Protein AF-A0A0W4ZFH7-F1 (afdb_monomer)

Sequence (238 aa):
MFESILVKLPGHLETIISWVNMERRLSSGIDNSIAILKRFIDSNTCDIYAKAALTTEWIRLIWKIKGSPEEARKMFQKNASIYLDSRYFWINYLMFEMEQPVSPDTAKNAHNRISEVITLIRKTARLPPLVIKDLTHVYMVYLLERAPIPGAILEYNRLDREVNGPFSVQIENKQKLSEDGDAKTYERKLRLTNGHPGVEINEADIRAGKSPYDKYYIEQGEIPPITVGHNVQQESYS

Nearest PDB structures (foldseek):
  4hoq-assembly1_A  TM=4.192E-01  e=3.185E-01  Homo sapiens
  4rea-assembly1_A  TM=4.995E-01  e=1.124E+00  Homo sapiens
  8k84-assembly1_A  TM=4.155E-01  e=5.983E-01  synthetic construct
  5n5y-assembly1_O  TM=2.727E-01  e=8.152E+00  Saccharomyces cerevisiae

Solvent-accessible surface area (backbone atoms only — not comparable to full-atom values): 13835 Å² total; per-residue (Å²): 111,66,64,66,51,38,72,76,41,60,54,48,56,69,57,53,53,51,47,34,57,47,41,44,72,75,38,101,51,59,64,67,26,48,53,53,46,49,56,48,54,75,36,88,60,35,56,72,60,48,32,34,48,46,51,45,52,50,35,47,44,36,29,76,70,70,63,35,56,71,61,26,49,52,52,49,62,68,43,50,82,75,44,31,63,33,62,66,38,55,54,51,53,52,51,52,54,72,68,51,90,73,49,87,91,43,30,66,60,52,50,50,52,44,52,50,50,53,52,43,48,75,70,65,40,63,55,58,69,70,59,53,44,54,56,48,48,57,49,45,51,42,39,75,78,66,52,82,50,95,59,31,64,61,55,40,53,52,49,43,34,59,68,74,40,59,76,89,66,21,56,69,67,35,20,73,72,18,95,83,54,43,39,66,62,38,50,53,52,18,61,76,39,83,65,37,95,78,58,81,84,54,70,68,47,55,76,69,73,50,63,85,57,48,64,56,23,55,76,71,74,41,81,58,78,84,78,86,69,87,76,78,71,79,78,80,88,129

Secondary structure (DSSP, 8-state):
-HHHHHHHSTT-HHHHHHHHHHHHHHSSSSHHHHHHHHHHHHSTTS-HHHHHHHHHHHHHIIIIIS--HHHHHHHHHHHTTT-TT-HHHHHHHHHHHHTS---TTTHHHHHHHHHHHHHHHHHH----HHHHHHHHHHHHHHHHHT--STTHHHHHHHHHHHHTS-GGG-HHHHHHHSTTS-HHHHHHHHHHTTT-SS----HHHHHTT--TTHHHHHHHTPPPP-------------

InterPro domains:
  IPR011990 Tetratricopeptide-like helical domain superfamily [G3DSA:1.25.40.10] (3-137)
  IPR011990 Tetratricopeptide-like helical domain superfamily [SSF48452] (9-145)

Mean predicted aligned error: 11.99 Å

Foldseek 3Di:
DLVVVCVVQPAPLVSLVVVLVVCVVVDPDNVVSLVSLVVNLPDPRHDLQSNLLSLLVSLVCCCVPVVHLVVSLVSLVVCCQVNLAHLNSLLSNLVSLLPDDDDLVCLVVSLVSNVVSLVSNVPRRPYQLVSNLVSLVVVLVCLVPPRPDPCSVVVSVLSCCQRVNDPLRNQQVCLVVDPVSHSVVQVVVCVVVVNDRDQPPPVVVVVVQDDSCCVVCVVSVHHDDPSPDDPPPPPDDD

Structure (mmCIF, N/CA/C/O backbone):
data_AF-A0A0W4ZFH7-F1
#
_entry.id   AF-A0A0W4ZFH7-F1
#
loop_
_atom_site.group_PDB
_atom_site.id
_atom_site.type_symbol
_atom_site.label_atom_id
_atom_site.label_alt_id
_atom_site.label_comp_id
_atom_site.label_asym_id
_atom_site.label_entity_id
_atom_site.label_seq_id
_atom_site.pdbx_PDB_ins_code
_atom_site.Cartn_x
_atom_site.Cartn_y
_atom_site.Cartn_z
_atom_site.occupancy
_atom_site.B_iso_or_equiv
_atom_site.auth_seq_id
_atom_site.auth_comp_id
_atom_site.auth_asym_id
_atom_site.auth_atom_id
_atom_site.pdbx_PDB_model_num
ATOM 1 N N . MET A 1 1 ? -30.730 13.416 1.361 1.00 78.44 1 MET A N 1
ATOM 2 C CA . MET A 1 1 ? -30.824 11.935 1.353 1.00 78.44 1 MET A CA 1
ATOM 3 C C . MET A 1 1 ? -29.649 11.292 2.086 1.00 78.44 1 MET A C 1
ATOM 5 O O . MET A 1 1 ? -29.891 10.646 3.095 1.00 78.44 1 MET A O 1
ATOM 9 N N . PHE A 1 2 ? -28.397 11.492 1.651 1.00 86.81 2 PHE A N 1
ATOM 10 C CA . PHE A 1 2 ? -27.221 10.923 2.337 1.00 86.81 2 PHE A CA 1
ATOM 11 C C . PHE A 1 2 ? -27.086 11.378 3.794 1.00 86.81 2 PHE A C 1
ATOM 13 O O . PHE A 1 2 ? -26.828 10.558 4.669 1.00 86.81 2 PHE A O 1
ATOM 20 N N . GLU A 1 3 ? -27.363 12.651 4.075 1.00 85.00 3 GLU A N 1
ATOM 21 C CA . GLU A 1 3 ? -27.364 13.181 5.444 1.00 85.00 3 GLU A CA 1
ATOM 22 C C . GLU A 1 3 ? -28.350 12.445 6.358 1.00 85.00 3 GLU A C 1
ATOM 24 O O . GLU A 1 3 ? -28.002 12.086 7.475 1.00 85.00 3 GLU A O 1
ATOM 29 N N . SER A 1 4 ? -29.554 12.133 5.869 1.00 86.44 4 SER A N 1
ATOM 30 C CA . SER A 1 4 ? -30.579 11.417 6.638 1.00 86.44 4 SER A CA 1
ATOM 31 C C . SER A 1 4 ? -30.135 10.003 7.029 1.00 86.44 4 SER A C 1
ATOM 33 O O . SER A 1 4 ? -30.462 9.534 8.117 1.00 86.44 4 SER A O 1
ATOM 35 N N . ILE A 1 5 ? -29.359 9.338 6.166 1.00 88.75 5 ILE A N 1
ATOM 36 C CA . ILE A 1 5 ? -28.771 8.020 6.445 1.00 88.75 5 ILE A CA 1
ATOM 37 C C . ILE A 1 5 ? -27.636 8.159 7.465 1.00 88.75 5 ILE A C 1
ATOM 39 O O . ILE A 1 5 ? -27.585 7.404 8.432 1.00 88.75 5 ILE A O 1
ATOM 43 N N . LEU A 1 6 ? -26.766 9.158 7.298 1.00 89.25 6 LEU A N 1
ATOM 44 C CA . LEU A 1 6 ? -25.629 9.400 8.193 1.00 89.25 6 LEU A CA 1
ATOM 45 C C . LEU A 1 6 ? -26.046 9.886 9.590 1.00 89.25 6 LEU A C 1
ATOM 47 O O . LEU A 1 6 ? -25.297 9.695 10.541 1.00 89.25 6 LEU A O 1
ATOM 51 N N . VAL A 1 7 ? -27.250 10.445 9.745 1.00 88.31 7 VAL A N 1
ATOM 52 C CA . VAL A 1 7 ? -27.856 10.711 11.062 1.00 88.31 7 VAL A CA 1
ATOM 53 C C . VAL A 1 7 ? -28.169 9.410 11.810 1.00 88.31 7 VAL A C 1
ATOM 55 O O . VAL A 1 7 ? -28.067 9.368 13.033 1.00 88.31 7 VAL A O 1
ATOM 58 N N . LYS A 1 8 ? -28.562 8.345 11.099 1.00 89.62 8 LYS A N 1
ATOM 59 C CA . LYS A 1 8 ? -28.876 7.038 11.702 1.00 89.62 8 LYS A CA 1
ATOM 60 C C . LYS A 1 8 ? -27.643 6.149 11.858 1.00 89.62 8 LYS A C 1
ATOM 62 O O . LYS A 1 8 ? -27.557 5.417 12.836 1.00 89.62 8 LYS A O 1
ATOM 67 N N . LEU A 1 9 ? -26.713 6.221 10.908 1.00 86.94 9 LEU A N 1
ATOM 68 C CA . LEU A 1 9 ? -25.472 5.448 10.872 1.00 86.94 9 LEU A CA 1
ATOM 69 C C . LEU A 1 9 ? -24.285 6.399 10.655 1.00 86.94 9 LEU A C 1
ATOM 71 O O . LEU A 1 9 ? -23.787 6.529 9.529 1.00 86.94 9 LEU A O 1
ATOM 75 N N . PRO A 1 10 ? -23.853 7.112 11.710 1.00 84.31 10 PRO A N 1
ATOM 76 C CA . PRO A 1 10 ? -22.730 8.029 11.607 1.00 84.31 10 PRO A CA 1
ATOM 77 C C . PRO A 1 10 ? -21.455 7.250 11.267 1.00 84.31 10 PRO A C 1
ATOM 79 O O . PRO A 1 10 ? -21.169 6.221 11.869 1.00 84.31 10 PRO A O 1
ATOM 82 N N . GLY A 1 11 ? -20.706 7.730 10.273 1.00 83.06 11 GLY A N 1
ATOM 83 C CA . GLY A 1 11 ? -19.453 7.099 9.843 1.00 83.06 11 GLY A CA 1
ATOM 84 C C . GLY A 1 11 ? -19.602 5.942 8.848 1.00 83.06 11 GLY A C 1
ATOM 85 O O . GLY A 1 11 ? -18.609 5.289 8.542 1.00 83.06 11 GLY A O 1
ATOM 86 N N . HIS A 1 12 ? -20.799 5.688 8.300 1.00 90.62 12 HIS A N 1
ATOM 87 C CA . HIS A 1 12 ? -20.977 4.652 7.277 1.00 90.62 12 HIS A CA 1
ATOM 88 C C . HIS A 1 12 ? -20.195 4.978 5.989 1.00 90.62 12 HIS A C 1
ATOM 90 O O . HIS A 1 12 ? -20.595 5.847 5.205 1.00 90.62 12 HIS A O 1
ATOM 96 N N . LEU A 1 13 ? -19.092 4.255 5.773 1.00 91.06 13 LEU A N 1
ATOM 97 C CA . LEU A 1 13 ? -18.089 4.524 4.738 1.00 91.06 13 LEU A CA 1
ATOM 98 C C . LEU A 1 13 ? -18.691 4.615 3.330 1.00 91.06 13 LEU A C 1
ATOM 100 O O . LEU A 1 13 ? -18.520 5.627 2.653 1.00 91.06 13 LEU A O 1
ATOM 104 N N . GLU A 1 14 ? -19.459 3.607 2.915 1.00 90.75 14 GLU A N 1
ATOM 105 C CA . GLU A 1 14 ? -20.030 3.544 1.562 1.00 90.75 14 GLU A CA 1
ATOM 106 C C . GLU A 1 14 ? -20.993 4.698 1.274 1.00 90.75 14 GLU A C 1
ATOM 108 O O . GLU A 1 14 ? -21.064 5.206 0.152 1.00 90.75 14 GLU A O 1
ATOM 113 N N . THR A 1 15 ? -21.711 5.168 2.299 1.00 93.00 15 THR A N 1
ATOM 114 C CA . THR A 1 15 ? -22.624 6.312 2.165 1.00 93.00 15 THR A CA 1
ATOM 115 C C . THR A 1 15 ? -21.835 7.598 1.953 1.00 93.00 15 THR A C 1
ATOM 117 O O . THR A 1 15 ? -22.206 8.408 1.104 1.00 93.00 15 THR A O 1
ATOM 120 N N . ILE A 1 16 ? -20.730 7.776 2.685 1.00 92.38 16 ILE A N 1
ATOM 121 C CA . ILE A 1 16 ? -19.846 8.938 2.535 1.00 92.38 16 ILE A CA 1
ATOM 122 C C . ILE A 1 16 ? -19.205 8.927 1.144 1.00 92.38 16 ILE A C 1
ATOM 124 O O . ILE A 1 16 ? -19.274 9.930 0.436 1.00 92.38 16 ILE A O 1
ATOM 128 N N . ILE A 1 17 ? -18.653 7.791 0.708 1.00 91.75 17 ILE A N 1
ATOM 129 C CA . ILE A 1 17 ? -18.040 7.644 -0.621 1.00 91.75 17 ILE A CA 1
ATOM 130 C C . ILE A 1 17 ? -19.069 7.894 -1.732 1.00 91.75 17 ILE A C 1
ATOM 132 O O . ILE A 1 17 ? -18.788 8.605 -2.699 1.00 91.75 17 ILE A O 1
ATOM 136 N N . SER A 1 18 ? -20.285 7.362 -1.593 1.00 91.69 18 SER A N 1
ATOM 137 C CA . SER A 1 18 ? -21.370 7.584 -2.555 1.00 91.69 18 SER A CA 1
ATOM 138 C C . SER A 1 18 ? -21.765 9.057 -2.647 1.00 91.69 18 SER A C 1
ATOM 140 O O . SER A 1 18 ? -21.971 9.567 -3.752 1.00 91.69 18 SER A O 1
ATOM 142 N N . TRP A 1 19 ? -21.818 9.758 -1.511 1.00 92.44 19 TRP A N 1
ATOM 143 C CA . TRP A 1 19 ? -22.090 11.192 -1.477 1.00 92.44 19 TRP A CA 1
ATOM 144 C C . TRP A 1 19 ? -20.979 11.988 -2.169 1.00 92.44 19 TRP A C 1
ATOM 146 O O . TRP A 1 19 ? -21.262 12.771 -3.073 1.00 92.44 19 TRP A O 1
ATOM 156 N N . VAL A 1 20 ? -19.716 11.722 -1.836 1.00 91.56 20 VAL A N 1
ATOM 157 C CA . VAL A 1 20 ? -18.546 12.352 -2.469 1.00 91.56 20 VAL A CA 1
ATOM 158 C C . VAL A 1 20 ? -18.564 12.146 -3.986 1.00 91.56 20 VAL A C 1
ATOM 160 O O . VAL A 1 20 ? -18.389 13.090 -4.755 1.00 91.56 20 VAL A O 1
ATOM 163 N N . ASN A 1 21 ? -18.855 10.926 -4.441 1.00 90.25 21 ASN A N 1
ATOM 164 C CA . ASN A 1 21 ? -18.964 10.616 -5.864 1.00 90.25 21 ASN A CA 1
ATOM 165 C C . ASN A 1 21 ? -20.142 11.314 -6.553 1.00 90.25 21 ASN A C 1
ATOM 167 O O . ASN A 1 21 ? -20.043 11.625 -7.741 1.00 90.25 21 ASN A O 1
ATOM 171 N N . MET A 1 22 ? -21.251 11.548 -5.844 1.00 90.88 22 MET A N 1
ATOM 172 C CA . MET A 1 22 ? -22.360 12.348 -6.360 1.00 90.88 22 MET A CA 1
ATOM 173 C C . MET A 1 22 ? -21.941 13.811 -6.523 1.00 90.88 22 MET A C 1
ATOM 175 O O . MET A 1 22 ? -22.109 14.362 -7.609 1.00 90.88 22 MET A O 1
ATOM 179 N N . GLU A 1 23 ? -21.347 14.416 -5.493 1.00 90.00 23 GLU A N 1
ATOM 180 C CA . GLU A 1 23 ? -20.911 15.819 -5.530 1.00 90.00 23 GLU A CA 1
ATOM 181 C C . GLU A 1 23 ? -19.885 16.075 -6.624 1.00 90.00 23 GLU A C 1
ATOM 183 O O . GLU A 1 23 ? -19.960 17.091 -7.307 1.00 90.00 23 GLU A O 1
ATOM 188 N N . ARG A 1 24 ? -18.983 15.120 -6.867 1.00 86.19 24 ARG A N 1
ATOM 189 C CA . ARG A 1 24 ? -18.027 15.186 -7.976 1.00 86.19 24 ARG A CA 1
ATOM 190 C C . ARG A 1 24 ? -18.702 15.270 -9.349 1.00 86.19 24 ARG A C 1
ATOM 192 O O . ARG A 1 24 ? -18.124 15.829 -10.272 1.00 86.19 24 ARG A O 1
ATOM 199 N N . ARG A 1 25 ? -19.872 14.647 -9.525 1.00 87.19 25 ARG A N 1
ATOM 200 C CA . ARG A 1 25 ? -20.612 14.677 -10.801 1.00 87.19 25 ARG A CA 1
ATOM 201 C C . ARG A 1 25 ? -21.486 15.918 -10.940 1.00 87.19 25 ARG A C 1
ATOM 203 O O . ARG A 1 25 ? -21.728 16.348 -12.059 1.00 87.19 25 ARG A O 1
ATOM 210 N N . LEU A 1 26 ? -21.990 16.438 -9.823 1.00 87.50 26 LEU A N 1
ATOM 211 C CA . LEU A 1 26 ? -22.867 17.609 -9.803 1.00 87.50 26 LEU A CA 1
ATOM 212 C C . LEU A 1 26 ? -22.081 18.920 -9.852 1.00 87.50 26 LEU A C 1
ATOM 214 O O . LEU A 1 26 ? -22.497 19.867 -10.511 1.00 87.50 26 LEU A O 1
ATOM 218 N N . SER A 1 27 ? -20.947 18.973 -9.160 1.00 78.56 27 SER A N 1
ATOM 219 C CA . SER A 1 27 ? -20.065 20.133 -9.131 1.00 78.56 27 SER A CA 1
ATOM 220 C C . SER A 1 27 ? -19.058 20.054 -10.276 1.00 78.56 27 SER A C 1
ATOM 222 O O . SER A 1 27 ? -18.496 18.998 -10.550 1.00 78.56 27 SER A O 1
ATOM 224 N N . SER A 1 28 ? -18.748 21.188 -10.904 1.00 71.69 28 SER A N 1
ATOM 225 C CA . SER A 1 28 ? -17.683 21.282 -11.915 1.00 71.69 28 SER A CA 1
ATOM 226 C C . SER A 1 28 ? -16.265 21.179 -11.327 1.00 71.69 28 SER A C 1
ATOM 228 O O . SER A 1 28 ? -15.290 21.234 -12.072 1.00 71.69 28 SER A O 1
ATOM 230 N N . GLY A 1 29 ? -16.133 21.044 -10.001 1.00 78.25 29 GLY A N 1
ATOM 231 C CA . GLY A 1 29 ? -14.864 21.002 -9.276 1.00 78.25 29 GLY A CA 1
ATOM 232 C C . GLY A 1 29 ? -14.840 19.956 -8.159 1.00 78.25 29 GLY A C 1
ATOM 233 O O . GLY A 1 29 ? -15.867 19.410 -7.757 1.00 78.25 29 GLY A O 1
ATOM 234 N N . ILE A 1 30 ? -13.638 19.684 -7.646 1.00 89.00 30 ILE A N 1
ATOM 235 C CA . ILE A 1 30 ? -13.391 18.662 -6.614 1.00 89.00 30 ILE A CA 1
ATOM 236 C C . ILE A 1 30 ? -13.476 19.200 -5.181 1.00 89.00 30 ILE A C 1
ATOM 238 O O . ILE A 1 30 ? -13.466 18.414 -4.235 1.00 89.00 30 ILE A O 1
ATOM 242 N N . ASP A 1 31 ? -13.559 20.517 -4.998 1.00 88.44 31 ASP A N 1
ATOM 243 C CA . ASP A 1 31 ? -13.418 21.146 -3.681 1.00 88.44 31 ASP A CA 1
ATOM 244 C C . ASP A 1 31 ? -14.532 20.735 -2.713 1.00 88.44 31 ASP A C 1
ATOM 246 O O . ASP A 1 31 ? -14.251 20.398 -1.564 1.00 88.44 31 ASP A O 1
ATOM 250 N N . ASN A 1 32 ? -15.773 20.637 -3.200 1.00 89.25 32 ASN A N 1
ATOM 251 C CA . ASN A 1 32 ? -16.910 20.153 -2.409 1.00 89.25 32 ASN A CA 1
ATOM 252 C C . ASN A 1 32 ? -16.714 18.696 -1.969 1.00 89.25 32 ASN A C 1
ATOM 254 O O . ASN A 1 32 ? -16.936 18.347 -0.810 1.00 89.25 32 ASN A O 1
ATOM 258 N N . SER A 1 33 ? -16.225 17.851 -2.880 1.00 90.75 33 SER A N 1
ATOM 259 C CA . SER A 1 33 ? -15.913 16.445 -2.595 1.00 90.75 33 SER A CA 1
ATOM 260 C C . SER A 1 33 ? -14.826 16.321 -1.522 1.00 90.75 33 SER A C 1
ATOM 262 O O . SER A 1 33 ? -14.958 15.541 -0.579 1.00 90.75 33 SER A O 1
ATOM 264 N N . ILE A 1 34 ? -13.773 17.137 -1.622 1.00 91.94 34 ILE A N 1
ATOM 265 C CA . ILE A 1 34 ? -12.679 17.176 -0.646 1.00 91.94 34 ILE A CA 1
ATOM 266 C C . ILE A 1 34 ? -13.161 17.709 0.708 1.00 91.94 34 ILE A C 1
ATOM 268 O O . ILE A 1 34 ? -12.766 17.173 1.742 1.00 91.94 34 ILE A O 1
ATOM 272 N N . ALA A 1 35 ? -14.010 18.738 0.727 1.00 92.12 35 ALA A N 1
ATOM 273 C CA . ALA A 1 35 ? -14.554 19.305 1.959 1.00 92.12 35 ALA A CA 1
ATOM 274 C C . ALA A 1 35 ? -15.374 18.273 2.747 1.00 92.12 35 ALA A C 1
ATOM 276 O O . ALA A 1 35 ? -15.226 18.169 3.965 1.00 92.12 35 ALA A O 1
ATOM 277 N N . ILE A 1 36 ? -16.175 17.459 2.052 1.00 91.88 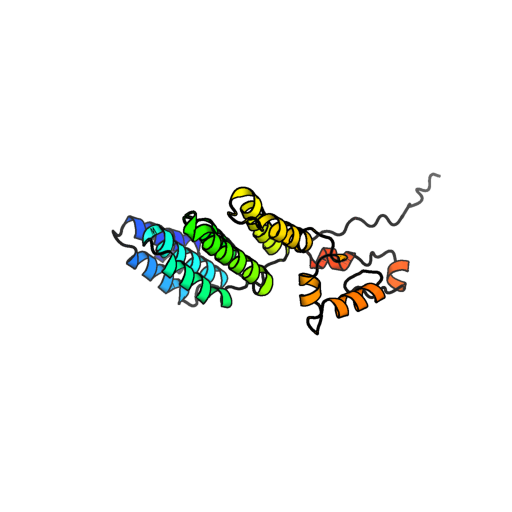36 ILE A N 1
ATOM 278 C CA . ILE A 1 36 ? -16.933 16.364 2.668 1.00 91.88 36 ILE A CA 1
ATOM 279 C C . ILE A 1 36 ? -15.988 15.312 3.252 1.00 91.88 36 ILE A C 1
ATOM 281 O O . ILE A 1 36 ? -16.142 14.948 4.417 1.00 91.88 36 ILE A O 1
ATOM 285 N N . LEU A 1 37 ? -14.985 14.859 2.490 1.00 92.94 37 LEU A N 1
ATOM 286 C CA . LEU A 1 37 ? -14.009 13.882 2.986 1.00 92.94 37 LEU A CA 1
ATOM 287 C C . LEU A 1 37 ? -13.284 14.396 4.233 1.00 92.94 37 LEU A C 1
ATOM 289 O O . LEU A 1 37 ? -13.248 13.698 5.243 1.00 92.94 37 LEU A O 1
ATOM 293 N N . LYS A 1 38 ? -12.780 15.635 4.201 1.00 93.19 38 LYS A N 1
ATOM 294 C CA . LYS A 1 38 ? -12.109 16.268 5.347 1.00 93.19 38 LYS A CA 1
ATOM 295 C C . LYS A 1 38 ? -13.013 16.337 6.572 1.00 93.19 38 LYS A C 1
ATOM 297 O O . LYS A 1 38 ? -12.600 15.921 7.646 1.00 93.19 38 LYS A O 1
ATOM 302 N N . ARG A 1 39 ? -14.272 16.760 6.400 1.00 92.88 39 ARG A N 1
ATOM 303 C CA . ARG A 1 39 ? -15.257 16.811 7.490 1.00 92.88 39 ARG A CA 1
ATOM 304 C C . ARG A 1 39 ? -15.383 15.464 8.204 1.00 92.88 39 ARG A C 1
ATOM 306 O O . ARG A 1 39 ? -15.456 15.444 9.428 1.00 92.88 39 ARG A O 1
ATOM 313 N N . PHE A 1 40 ? -15.418 14.354 7.466 1.00 91.44 40 PHE A N 1
ATOM 314 C CA . PHE A 1 40 ? -15.534 13.023 8.068 1.00 91.44 40 PHE A CA 1
ATOM 315 C C . PHE A 1 40 ? -14.207 12.490 8.618 1.00 91.44 40 PHE A C 1
ATOM 317 O O . PHE A 1 40 ? -14.209 11.852 9.670 1.00 91.44 40 PHE A O 1
ATOM 324 N N . ILE A 1 41 ? -13.075 12.804 7.988 1.00 92.12 41 ILE A N 1
ATOM 325 C CA . ILE A 1 41 ? -11.743 12.448 8.500 1.00 92.12 41 ILE A CA 1
ATOM 326 C C . ILE A 1 41 ? -11.475 13.128 9.853 1.00 92.12 41 ILE A C 1
ATOM 328 O O . ILE A 1 41 ? -11.019 12.473 10.794 1.00 92.12 41 ILE A O 1
ATOM 332 N N . ASP A 1 42 ? -11.818 14.412 9.966 1.00 91.12 42 ASP A N 1
ATOM 333 C CA . ASP A 1 42 ? -11.624 15.211 11.180 1.00 91.12 42 ASP A CA 1
ATOM 334 C C . ASP A 1 42 ? -12.689 14.913 12.250 1.00 91.12 42 ASP A C 1
ATOM 336 O O . ASP A 1 42 ? -12.494 15.187 13.435 1.00 91.12 42 ASP A O 1
ATOM 340 N N . SER A 1 43 ? -13.816 14.311 11.860 1.00 89.00 43 SER A N 1
ATOM 341 C CA . SER A 1 43 ? -14.868 13.922 12.798 1.00 89.00 43 SER A CA 1
ATOM 342 C C . SER A 1 43 ? -14.439 12.771 13.714 1.00 89.00 43 SER A C 1
ATOM 344 O O . SER A 1 43 ? -13.643 11.904 13.346 1.00 89.00 43 SER A O 1
ATOM 346 N N . ASN A 1 44 ? -15.024 12.711 14.911 1.00 85.38 44 ASN A N 1
ATOM 347 C CA . ASN A 1 44 ? -14.836 11.583 15.829 1.00 85.38 44 ASN A CA 1
ATOM 348 C C . ASN A 1 44 ? -15.858 10.449 15.616 1.00 85.38 44 ASN A C 1
ATOM 350 O O . ASN A 1 44 ? -15.957 9.547 16.439 1.00 85.38 44 ASN A O 1
ATOM 354 N N . THR A 1 45 ? -16.656 10.514 14.546 1.00 84.94 45 THR A N 1
ATOM 355 C CA . THR A 1 45 ? -17.678 9.499 14.241 1.00 84.94 45 THR A CA 1
ATOM 356 C C . THR A 1 45 ? -17.136 8.344 13.408 1.00 84.94 45 THR A C 1
ATOM 358 O O . THR A 1 45 ? -17.751 7.285 13.375 1.00 84.94 45 THR A O 1
ATOM 361 N N . CYS A 1 46 ? -16.002 8.545 12.734 1.00 87.50 46 CYS A N 1
ATOM 362 C CA . CYS A 1 46 ? -15.340 7.520 11.936 1.00 87.50 46 CYS A CA 1
ATOM 363 C C . CYS A 1 46 ? -14.235 6.849 12.756 1.00 87.50 46 CYS A C 1
ATOM 365 O O . CYS A 1 46 ? -13.454 7.526 13.430 1.00 87.50 46 CYS A O 1
ATOM 367 N N . ASP A 1 47 ? -14.140 5.528 12.660 1.00 89.69 47 ASP A N 1
ATOM 368 C CA . ASP A 1 47 ? -13.019 4.779 13.213 1.00 89.69 47 ASP A CA 1
ATOM 369 C C . ASP A 1 47 ? -11.742 4.996 12.378 1.00 89.69 47 ASP A C 1
ATOM 371 O O . ASP A 1 47 ? -11.744 5.629 11.316 1.00 89.69 47 ASP A O 1
ATOM 375 N N . ILE A 1 48 ? -10.609 4.491 12.870 1.00 89.31 48 ILE A N 1
ATOM 376 C CA . ILE A 1 48 ? -9.319 4.685 12.198 1.00 89.31 48 ILE A CA 1
ATOM 377 C C . ILE A 1 48 ? -9.284 4.037 10.804 1.00 89.31 48 ILE A C 1
ATOM 379 O O . ILE A 1 48 ? -8.654 4.578 9.895 1.00 89.31 48 ILE A O 1
ATOM 383 N N . TYR A 1 49 ? -9.996 2.922 10.610 1.00 89.94 49 TYR A N 1
ATOM 384 C CA . TYR A 1 49 ? -10.052 2.205 9.338 1.00 89.94 49 TYR A CA 1
ATOM 385 C C . TYR A 1 49 ? -10.878 2.963 8.297 1.00 89.94 49 TYR A C 1
ATOM 387 O O . TYR A 1 49 ? -10.413 3.138 7.168 1.00 89.94 49 TYR A O 1
ATOM 395 N N . ALA A 1 50 ? -12.043 3.495 8.676 1.00 91.06 50 ALA A N 1
ATOM 396 C CA . ALA A 1 50 ? -12.828 4.373 7.819 1.00 91.06 50 ALA A CA 1
ATOM 397 C C . ALA A 1 50 ? -12.053 5.653 7.500 1.00 91.06 50 ALA A C 1
ATOM 399 O O . ALA A 1 50 ? -12.002 6.055 6.341 1.00 91.06 50 ALA A O 1
ATOM 400 N N . LYS A 1 51 ? -11.367 6.260 8.478 1.00 93.69 51 LYS A N 1
ATOM 401 C CA . LYS A 1 51 ? -10.497 7.424 8.229 1.00 93.69 51 LYS A CA 1
ATOM 402 C C . LYS A 1 51 ? -9.380 7.109 7.239 1.00 93.69 51 LYS A C 1
ATOM 404 O O . LYS A 1 51 ? -9.115 7.921 6.357 1.00 93.69 51 LYS A O 1
ATOM 409 N N . ALA A 1 52 ? -8.753 5.939 7.345 1.00 93.94 52 ALA A N 1
ATOM 410 C CA . ALA A 1 52 ? -7.744 5.501 6.389 1.00 93.94 52 ALA A CA 1
ATOM 411 C C . ALA A 1 52 ? -8.333 5.377 4.976 1.00 93.94 52 ALA A C 1
ATOM 413 O O . ALA A 1 52 ? -7.760 5.915 4.031 1.00 93.94 52 ALA A O 1
ATOM 414 N N . ALA A 1 53 ? -9.498 4.736 4.838 1.00 94.06 53 ALA A N 1
ATOM 415 C CA . ALA A 1 53 ? -10.182 4.588 3.555 1.00 94.06 53 ALA A CA 1
ATOM 416 C C . ALA A 1 53 ? -10.586 5.940 2.946 1.00 94.06 53 ALA A C 1
ATOM 418 O O . ALA A 1 53 ? -10.287 6.204 1.784 1.00 94.06 53 ALA A O 1
ATOM 419 N N . LEU A 1 54 ? -11.177 6.837 3.740 1.00 94.88 54 LEU A N 1
ATOM 420 C CA . LEU A 1 54 ? -11.553 8.186 3.306 1.00 94.88 54 LEU A CA 1
ATOM 421 C C . LEU A 1 54 ? -10.332 9.019 2.891 1.00 94.88 54 LEU A C 1
ATOM 423 O O . LEU A 1 54 ? -10.377 9.711 1.874 1.00 94.88 54 LEU A O 1
ATOM 4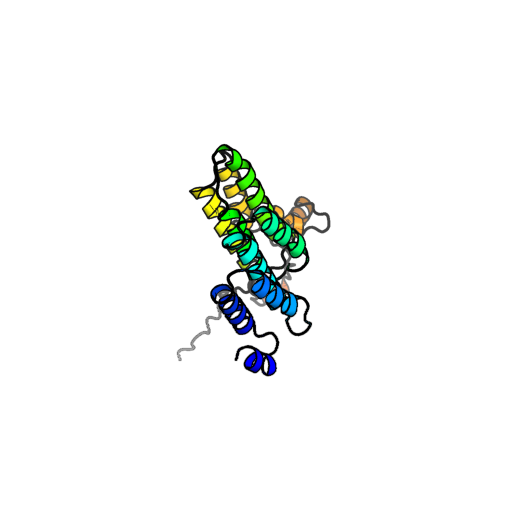27 N N . THR A 1 55 ? -9.226 8.930 3.634 1.00 95.81 55 THR A N 1
ATOM 428 C CA . THR A 1 55 ? -7.968 9.590 3.260 1.00 95.81 55 THR A CA 1
ATOM 429 C C . THR A 1 55 ? -7.412 9.018 1.960 1.00 95.81 55 THR A C 1
ATOM 431 O O . THR A 1 55 ? -6.980 9.777 1.096 1.00 95.81 55 THR A O 1
ATOM 434 N N . THR A 1 56 ? -7.459 7.700 1.764 1.00 96.12 56 THR A N 1
ATOM 435 C CA . THR A 1 56 ? -7.059 7.071 0.500 1.00 96.12 56 THR A CA 1
ATOM 436 C C . THR A 1 56 ? -7.914 7.548 -0.674 1.00 96.12 56 THR A C 1
ATOM 438 O O . THR A 1 56 ? -7.360 7.880 -1.723 1.00 96.12 56 THR A O 1
ATOM 441 N N . GLU A 1 57 ? -9.234 7.659 -0.507 1.00 94.50 57 GLU A N 1
ATOM 442 C CA . GLU A 1 57 ? -10.114 8.208 -1.545 1.00 94.50 57 GLU A CA 1
ATOM 443 C C . GLU A 1 57 ? -9.812 9.678 -1.839 1.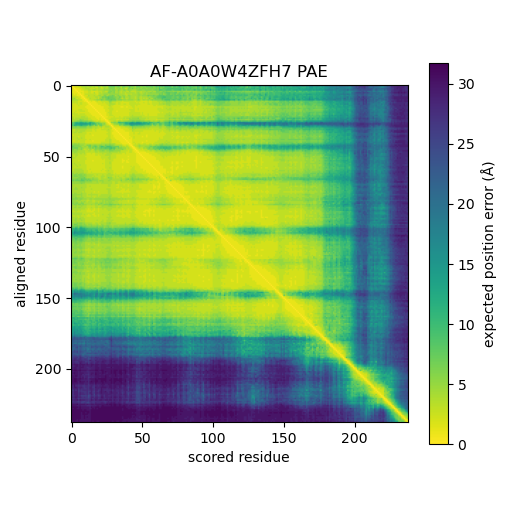00 94.50 57 GLU A C 1
ATOM 445 O O . GLU A 1 57 ? -9.756 10.089 -3.000 1.00 94.50 57 GLU A O 1
ATOM 450 N N . TRP A 1 58 ? -9.519 10.475 -0.810 1.00 94.62 58 TRP A N 1
ATOM 451 C CA . TRP A 1 58 ? -9.076 11.852 -1.006 1.00 94.62 58 TRP A CA 1
ATOM 452 C C . TRP A 1 58 ? -7.790 11.911 -1.844 1.00 94.62 58 TRP A C 1
ATOM 454 O O . TRP A 1 58 ? -7.698 12.685 -2.802 1.00 94.62 58 TRP A O 1
ATOM 464 N N . ILE A 1 59 ? -6.819 11.049 -1.547 1.00 95.81 59 ILE A N 1
ATOM 465 C CA . ILE A 1 59 ? -5.576 10.963 -2.316 1.00 95.81 59 ILE A CA 1
ATOM 466 C C . ILE A 1 59 ? -5.849 10.526 -3.763 1.00 95.81 59 ILE A C 1
ATOM 468 O O . ILE A 1 59 ? -5.276 11.101 -4.692 1.00 95.81 59 ILE A O 1
ATOM 472 N N . ARG A 1 60 ? -6.769 9.578 -3.987 1.00 93.62 60 ARG A N 1
ATOM 473 C CA . ARG A 1 60 ? -7.207 9.173 -5.333 1.00 93.62 60 ARG A CA 1
ATOM 474 C C . ARG A 1 60 ? -7.821 10.337 -6.112 1.00 93.62 60 ARG A C 1
ATOM 476 O O . ARG A 1 60 ? -7.516 10.476 -7.296 1.00 93.62 60 ARG A O 1
ATOM 483 N N . LEU A 1 61 ? -8.616 11.200 -5.475 1.00 92.06 61 LEU A N 1
ATOM 484 C CA . LEU A 1 61 ? -9.155 12.406 -6.120 1.00 92.06 61 LEU A CA 1
ATOM 485 C C . LEU A 1 61 ? -8.040 13.379 -6.5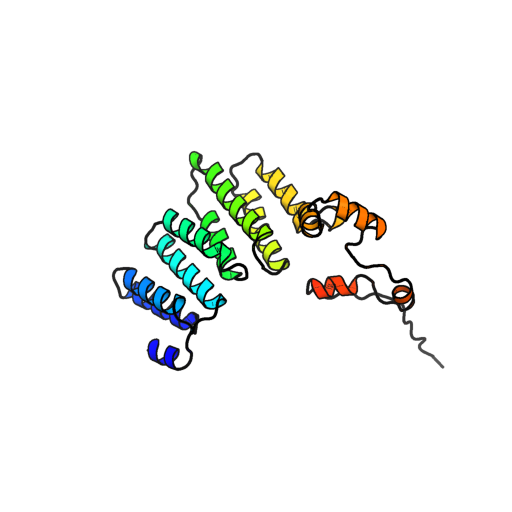35 1.00 92.06 61 LEU A C 1
ATOM 487 O O . LEU A 1 61 ? -8.055 13.882 -7.660 1.00 92.06 61 LEU A O 1
ATOM 491 N N . ILE A 1 62 ? -7.046 13.608 -5.671 1.00 93.00 62 ILE A N 1
ATOM 492 C CA . ILE A 1 62 ? -5.878 14.449 -5.993 1.00 93.00 62 ILE A CA 1
ATOM 493 C C . ILE A 1 62 ? -5.085 13.849 -7.163 1.00 93.00 62 ILE A C 1
ATOM 495 O O . ILE A 1 62 ? -4.663 14.554 -8.080 1.00 93.00 62 ILE A O 1
ATOM 499 N N . TRP A 1 63 ? -4.890 12.537 -7.165 1.00 94.25 63 TRP A N 1
ATOM 500 C CA . TRP A 1 63 ? -4.112 11.885 -8.205 1.00 94.25 63 TRP A CA 1
ATOM 501 C C . TRP A 1 63 ? -4.846 11.821 -9.546 1.00 94.25 63 TRP A C 1
ATOM 503 O O . TRP A 1 63 ? -4.333 12.324 -10.543 1.00 94.25 63 TRP A O 1
ATOM 513 N N . LYS A 1 64 ? -6.030 11.201 -9.588 1.00 90.88 64 LYS A N 1
ATOM 514 C CA . LYS A 1 64 ? -6.728 10.879 -10.842 1.00 90.88 64 LYS A CA 1
ATOM 515 C C . LYS A 1 64 ? -7.530 12.049 -11.404 1.00 90.88 64 LYS A C 1
ATOM 517 O O . LYS A 1 64 ? -7.679 12.125 -12.617 1.00 90.88 64 LYS A O 1
ATOM 522 N N . ILE A 1 65 ? -8.064 12.928 -10.551 1.00 88.69 65 ILE A N 1
ATOM 523 C CA . ILE A 1 65 ? -8.953 14.016 -10.991 1.00 88.69 65 ILE A CA 1
ATOM 524 C C . ILE A 1 65 ? -8.204 15.346 -11.052 1.00 88.69 65 ILE A C 1
ATOM 526 O O . ILE A 1 65 ? -8.227 16.006 -12.084 1.00 88.69 65 ILE A O 1
ATOM 530 N N . LYS A 1 66 ? -7.491 15.728 -9.982 1.00 88.44 66 LYS A N 1
ATOM 531 C CA . LYS A 1 66 ? -6.655 16.945 -9.988 1.00 88.44 66 LYS A CA 1
ATOM 532 C C . LYS A 1 66 ? -5.387 16.778 -10.839 1.00 88.44 66 LYS A C 1
ATOM 534 O O . LYS A 1 66 ? -4.777 17.770 -11.223 1.00 88.44 66 LYS A O 1
ATOM 539 N N . GLY A 1 67 ? -4.963 15.540 -11.110 1.00 89.38 67 GLY A N 1
ATOM 540 C CA . GLY A 1 67 ? -3.792 15.248 -11.940 1.00 89.38 67 GLY A CA 1
ATOM 541 C C . GLY A 1 67 ? -2.459 15.560 -11.258 1.00 89.38 67 GLY A C 1
ATOM 542 O O . GLY A 1 67 ? -1.476 15.837 -11.936 1.00 89.38 67 GLY A O 1
ATOM 543 N N . SER A 1 68 ? -2.413 15.560 -9.921 1.00 93.19 68 SER A N 1
ATOM 544 C CA . SER A 1 68 ? -1.228 15.946 -9.142 1.00 93.19 68 SER A CA 1
ATOM 545 C C . SER A 1 68 ? -0.622 14.739 -8.402 1.00 93.19 68 SER A C 1
ATOM 547 O O . SER A 1 68 ? -0.831 14.588 -7.195 1.00 93.19 68 SER A O 1
ATOM 549 N N . PRO A 1 69 ? 0.142 13.861 -9.085 1.00 93.75 69 PRO A N 1
ATOM 550 C CA . PRO A 1 69 ? 0.723 12.666 -8.466 1.00 93.75 69 PRO A CA 1
ATOM 551 C C . PRO A 1 69 ? 1.739 12.995 -7.366 1.00 93.75 69 PRO A C 1
ATOM 553 O O . PRO A 1 69 ? 1.805 12.296 -6.362 1.00 93.75 69 PRO A O 1
ATOM 556 N N . GLU A 1 70 ? 2.496 14.086 -7.492 1.00 93.56 70 GLU A N 1
ATOM 557 C CA . GLU A 1 70 ? 3.470 14.477 -6.463 1.00 93.56 70 GLU A CA 1
ATOM 558 C C . GLU A 1 70 ? 2.801 14.896 -5.145 1.00 93.56 70 GLU A C 1
ATOM 560 O O . GLU A 1 70 ? 3.293 14.583 -4.061 1.00 93.56 70 GLU A O 1
ATOM 565 N N . GLU A 1 71 ? 1.649 15.568 -5.218 1.00 94.62 71 GLU A N 1
ATOM 566 C CA . GLU A 1 71 ? 0.855 15.912 -4.035 1.00 94.62 71 GLU A CA 1
ATOM 567 C C . GLU A 1 71 ? 0.247 14.653 -3.403 1.00 94.62 71 GLU A C 1
ATOM 569 O O . GLU A 1 71 ? 0.329 14.468 -2.187 1.00 94.62 71 GLU A O 1
ATOM 574 N N . ALA A 1 72 ? -0.280 13.748 -4.232 1.00 95.38 72 ALA A N 1
ATOM 575 C CA . ALA A 1 72 ? -0.802 12.461 -3.785 1.00 95.38 72 ALA A CA 1
ATOM 576 C C . ALA A 1 72 ? 0.265 11.617 -3.065 1.00 95.38 72 ALA A C 1
ATOM 578 O O . ALA A 1 72 ? 0.011 11.088 -1.982 1.00 95.38 72 ALA A O 1
ATOM 579 N N . ARG A 1 73 ? 1.489 11.563 -3.603 1.00 95.50 73 ARG A N 1
ATOM 580 C CA . ARG A 1 73 ? 2.619 10.852 -2.989 1.00 95.50 73 ARG A CA 1
ATOM 581 C C . ARG A 1 73 ? 2.976 11.408 -1.615 1.00 95.50 73 ARG A C 1
ATOM 583 O O . ARG A 1 73 ? 3.095 10.645 -0.659 1.00 95.50 73 ARG A O 1
ATOM 590 N N . LYS A 1 74 ? 3.094 12.734 -1.486 1.00 96.00 74 LYS A N 1
ATOM 591 C CA . LYS A 1 74 ? 3.363 13.384 -0.188 1.00 96.00 74 LYS A CA 1
ATOM 592 C C . LYS A 1 74 ? 2.282 13.055 0.839 1.00 96.00 74 LYS A C 1
ATOM 594 O O . LYS A 1 74 ? 2.590 12.821 2.006 1.00 96.00 74 LYS A O 1
ATOM 599 N N . MET A 1 75 ? 1.023 13.011 0.406 1.00 95.56 75 MET A N 1
ATOM 600 C CA . MET A 1 75 ? -0.092 12.630 1.267 1.00 95.56 75 MET A CA 1
ATOM 601 C C . MET A 1 75 ? -0.010 11.164 1.707 1.00 95.56 75 MET A C 1
ATOM 603 O O . MET A 1 75 ? -0.225 10.892 2.887 1.00 95.56 75 MET A O 1
ATOM 607 N N . PHE A 1 76 ? 0.348 10.227 0.825 1.00 96.44 76 PHE A N 1
ATOM 608 C CA . PHE A 1 76 ? 0.592 8.840 1.232 1.00 96.44 76 PHE A CA 1
ATOM 609 C C . PHE A 1 76 ? 1.736 8.744 2.247 1.00 96.44 76 PHE A C 1
ATOM 611 O O . PHE A 1 76 ? 1.556 8.181 3.322 1.00 96.44 76 PHE A O 1
ATOM 618 N N . GLN A 1 77 ? 2.883 9.364 1.967 1.00 95.38 77 GLN A N 1
ATOM 619 C CA . GLN A 1 77 ? 4.042 9.340 2.865 1.00 95.38 77 GLN A CA 1
ATOM 620 C C . GLN A 1 77 ? 3.722 9.908 4.253 1.00 95.38 77 GLN A C 1
ATOM 622 O O . GLN A 1 77 ? 4.065 9.298 5.263 1.00 95.38 77 GLN A O 1
ATOM 627 N N . LYS A 1 78 ? 3.015 11.043 4.315 1.00 95.88 78 LYS A N 1
ATOM 628 C CA . LYS A 1 78 ? 2.617 11.678 5.580 1.00 95.88 78 LYS A CA 1
ATOM 629 C C . LYS A 1 78 ? 1.705 10.783 6.423 1.00 95.88 78 LYS A C 1
ATOM 631 O O . LYS A 1 78 ? 1.825 10.769 7.642 1.00 95.88 78 LYS A O 1
ATOM 636 N N . ASN A 1 79 ? 0.779 10.075 5.780 1.00 94.88 79 ASN A N 1
ATOM 637 C CA . ASN A 1 79 ? -0.237 9.280 6.468 1.00 94.88 79 ASN A CA 1
ATOM 638 C C . ASN A 1 79 ? 0.194 7.826 6.728 1.00 94.88 79 ASN A C 1
ATOM 640 O O . ASN A 1 79 ? -0.467 7.121 7.490 1.00 94.88 79 ASN A O 1
ATOM 644 N N . ALA A 1 80 ? 1.313 7.382 6.151 1.00 93.56 80 ALA A N 1
ATOM 645 C CA . ALA A 1 80 ? 1.826 6.024 6.308 1.00 93.56 80 ALA A CA 1
ATOM 646 C C . ALA A 1 80 ? 2.141 5.656 7.767 1.00 93.56 80 ALA A C 1
ATOM 648 O O . ALA A 1 80 ? 1.926 4.516 8.161 1.00 93.56 80 ALA A O 1
ATOM 649 N N . SER A 1 81 ? 2.599 6.610 8.586 1.00 92.06 81 SER A N 1
ATOM 650 C CA . SER A 1 81 ? 2.860 6.387 10.018 1.00 92.06 81 SER A CA 1
ATOM 651 C C . SER A 1 81 ? 1.590 6.294 10.869 1.00 92.06 81 SER A C 1
ATOM 653 O O . SER A 1 81 ? 1.638 5.758 11.973 1.00 92.06 81 SER A O 1
ATOM 655 N N . ILE A 1 82 ? 0.466 6.812 10.367 1.00 92.81 82 ILE A N 1
ATOM 656 C CA . ILE A 1 82 ? -0.820 6.853 11.073 1.00 92.81 82 ILE A CA 1
ATOM 657 C C . ILE A 1 82 ? -1.616 5.576 10.788 1.00 92.81 82 ILE A C 1
ATOM 659 O O . ILE A 1 82 ? -2.193 4.987 11.697 1.00 92.81 82 ILE A O 1
ATOM 663 N N . TYR A 1 83 ? -1.636 5.123 9.533 1.00 92.69 83 TYR A N 1
ATOM 664 C CA . TYR A 1 83 ? -2.490 4.020 9.082 1.00 92.69 83 TYR A CA 1
ATOM 665 C C . TYR A 1 83 ? -1.739 2.688 8.950 1.00 92.69 83 TYR A C 1
ATOM 667 O O . TYR A 1 83 ? -1.869 1.983 7.949 1.00 92.69 83 TYR A O 1
ATOM 675 N N . LEU A 1 84 ? -0.966 2.323 9.978 1.00 90.50 84 LEU A N 1
ATOM 676 C CA . LEU A 1 84 ? -0.119 1.121 9.975 1.00 90.50 84 LEU A CA 1
ATOM 677 C C . LEU A 1 84 ? -0.914 -0.180 9.781 1.00 90.50 84 LEU A C 1
ATOM 679 O O . LEU A 1 84 ? -0.429 -1.075 9.092 1.00 90.50 84 LEU A O 1
ATOM 683 N N . ASP A 1 85 ? -2.123 -0.257 10.343 1.00 87.44 85 ASP A N 1
ATOM 684 C CA . ASP A 1 85 ? -2.983 -1.451 10.339 1.00 87.44 85 ASP A CA 1
ATOM 685 C C . ASP A 1 85 ? -3.963 -1.494 9.144 1.00 87.44 85 ASP A C 1
ATOM 687 O O . ASP A 1 85 ? -4.696 -2.465 8.950 1.00 87.44 85 ASP A O 1
ATOM 691 N N . SER A 1 86 ? -4.022 -0.440 8.317 1.00 92.56 86 SER A N 1
ATOM 692 C CA . SER A 1 86 ? -5.031 -0.342 7.255 1.00 92.56 86 SER A CA 1
ATOM 693 C C . SER A 1 86 ? -4.587 -1.038 5.971 1.00 92.56 86 SER A C 1
ATOM 695 O O . SER A 1 86 ? -3.853 -0.477 5.154 1.00 92.56 86 SER A O 1
ATOM 697 N N . ARG A 1 87 ? -5.100 -2.253 5.738 1.00 93.25 87 ARG A N 1
ATOM 698 C CA . ARG A 1 87 ? -4.869 -2.999 4.486 1.00 93.25 87 ARG A CA 1
ATOM 699 C C . ARG A 1 87 ? -5.249 -2.175 3.253 1.00 93.25 87 ARG A C 1
ATOM 701 O O . ARG A 1 87 ? -4.501 -2.153 2.279 1.00 93.25 87 ARG A O 1
ATOM 708 N N . TYR A 1 88 ? -6.394 -1.490 3.306 1.00 93.69 88 TYR A N 1
ATOM 709 C CA . TYR A 1 88 ? -6.887 -0.676 2.194 1.00 93.69 88 TYR A CA 1
ATOM 710 C C . TYR A 1 88 ? -5.893 0.427 1.827 1.00 93.69 88 TYR A C 1
ATOM 712 O O . TYR A 1 88 ? -5.571 0.597 0.653 1.00 93.69 88 TYR A O 1
ATOM 720 N N . PHE A 1 89 ? -5.354 1.130 2.825 1.00 96.31 89 PHE A N 1
ATOM 721 C CA . PHE A 1 89 ? -4.381 2.194 2.605 1.00 96.31 89 PHE A CA 1
ATOM 722 C C . PHE A 1 89 ? -3.120 1.679 1.898 1.00 96.31 89 PHE A C 1
ATOM 724 O O . PHE A 1 89 ? -2.719 2.235 0.875 1.00 96.31 89 PHE A O 1
ATOM 731 N N . TRP A 1 90 ? -2.530 0.588 2.395 1.00 95.81 90 TRP A N 1
ATOM 732 C CA . TRP A 1 90 ? -1.279 0.045 1.856 1.00 95.81 90 TRP A CA 1
ATOM 733 C C . TRP A 1 90 ? -1.422 -0.545 0.452 1.00 95.81 90 TRP A C 1
ATOM 735 O O . TRP A 1 90 ? -0.561 -0.292 -0.389 1.00 95.81 90 TRP A O 1
ATOM 745 N N . ILE A 1 91 ? -2.519 -1.264 0.168 1.00 95.50 91 ILE A N 1
ATOM 746 C CA . ILE A 1 91 ? -2.821 -1.742 -1.193 1.00 95.50 91 ILE A CA 1
ATOM 747 C C . ILE A 1 91 ? -2.866 -0.557 -2.155 1.00 95.50 91 ILE A C 1
ATOM 749 O O . ILE A 1 91 ? -2.218 -0.565 -3.198 1.00 95.50 91 ILE A O 1
ATOM 753 N N . ASN A 1 92 ? -3.614 0.483 -1.794 1.00 96.38 92 ASN A N 1
ATOM 754 C CA . ASN A 1 92 ? -3.786 1.644 -2.653 1.00 96.38 92 ASN A CA 1
ATOM 755 C C . ASN A 1 92 ? -2.502 2.452 -2.834 1.00 96.38 92 ASN A C 1
ATOM 757 O O . ASN A 1 92 ? -2.285 2.983 -3.919 1.00 96.38 92 ASN A O 1
ATOM 761 N N . TYR A 1 93 ? -1.652 2.533 -1.811 1.00 97.00 93 TYR A N 1
ATOM 762 C CA . TYR A 1 93 ? -0.362 3.203 -1.928 1.00 97.00 93 TYR A CA 1
ATOM 763 C C . TYR A 1 93 ? 0.581 2.444 -2.876 1.00 97.00 93 TYR A C 1
ATOM 765 O O . TYR A 1 93 ? 1.183 3.047 -3.764 1.00 97.00 93 TYR A O 1
ATOM 773 N N . LEU A 1 94 ? 0.652 1.114 -2.759 1.00 95.94 94 LEU A N 1
ATOM 774 C CA . LEU A 1 94 ? 1.450 0.297 -3.673 1.00 95.94 94 LEU A CA 1
ATOM 775 C C . LEU A 1 94 ? 0.946 0.414 -5.121 1.00 95.94 94 LEU A C 1
ATOM 777 O O . LEU A 1 94 ? 1.727 0.700 -6.028 1.00 95.94 94 LEU A O 1
ATOM 781 N N . MET A 1 95 ? -0.366 0.263 -5.326 1.00 95.19 95 MET A N 1
ATOM 782 C CA . MET A 1 95 ? -0.993 0.406 -6.644 1.00 95.19 95 MET A CA 1
ATOM 783 C C . MET A 1 95 ? -0.773 1.801 -7.235 1.00 95.19 95 MET A C 1
ATOM 785 O O . MET A 1 95 ? -0.486 1.926 -8.422 1.00 95.19 95 MET A O 1
ATOM 789 N N . PHE A 1 96 ? -0.843 2.850 -6.407 1.00 95.94 96 PHE A N 1
ATOM 790 C CA . PHE A 1 96 ? -0.559 4.218 -6.826 1.00 95.94 96 PHE A CA 1
ATOM 791 C C . PHE A 1 96 ? 0.830 4.348 -7.452 1.00 95.94 96 PHE A C 1
ATOM 793 O O . PHE A 1 96 ? 0.931 4.892 -8.551 1.00 95.94 96 PHE A O 1
ATOM 800 N N . GLU A 1 97 ? 1.885 3.849 -6.800 1.00 94.75 97 GLU A N 1
ATOM 801 C CA . GLU A 1 97 ? 3.242 3.944 -7.355 1.00 94.75 97 GLU A CA 1
ATOM 802 C C . GLU A 1 97 ? 3.418 3.066 -8.605 1.00 94.75 97 GLU A C 1
ATOM 804 O O . GLU A 1 97 ? 4.061 3.489 -9.564 1.00 94.75 97 GLU A O 1
ATOM 809 N N . MET A 1 98 ? 2.796 1.882 -8.646 1.00 92.56 98 MET A N 1
ATOM 810 C CA . MET A 1 98 ? 2.866 0.961 -9.794 1.00 92.56 98 MET A CA 1
ATOM 811 C C . MET A 1 98 ? 2.123 1.454 -11.049 1.00 92.56 98 MET A C 1
ATOM 813 O O . MET A 1 98 ? 2.437 1.045 -12.175 1.00 92.56 98 MET A O 1
ATOM 817 N N . GLU A 1 99 ? 1.114 2.301 -10.873 1.00 92.88 99 GLU A N 1
ATOM 818 C CA . GLU A 1 99 ? 0.325 2.897 -11.955 1.00 92.88 99 GLU A CA 1
ATOM 819 C C . GLU A 1 99 ? 0.901 4.225 -12.465 1.00 92.88 99 GLU A C 1
ATOM 821 O O . GLU A 1 99 ? 0.348 4.808 -13.401 1.00 92.88 99 GLU A O 1
ATOM 826 N N . GLN A 1 100 ? 1.986 4.737 -11.874 1.00 91.19 100 GLN A N 1
ATOM 827 C CA . GLN A 1 100 ? 2.609 5.954 -12.388 1.00 91.19 100 GLN A CA 1
ATOM 828 C C . GLN A 1 100 ? 3.147 5.730 -13.808 1.00 91.19 100 GLN A C 1
ATOM 830 O O . GLN A 1 100 ? 3.669 4.653 -14.110 1.00 91.19 100 GLN A O 1
ATOM 835 N N . PRO A 1 101 ? 3.042 6.736 -14.693 1.00 86.94 101 PRO A N 1
ATOM 836 C CA . PRO A 1 101 ? 3.615 6.641 -16.026 1.00 86.94 101 PRO A CA 1
ATOM 837 C C . PRO A 1 101 ? 5.137 6.516 -15.922 1.00 86.94 101 PRO A C 1
ATOM 839 O O . PRO A 1 101 ? 5.789 7.298 -15.228 1.00 86.94 101 PRO A O 1
ATOM 842 N N . VAL A 1 102 ? 5.696 5.533 -16.625 1.00 85.00 102 VAL A N 1
ATOM 843 C CA . VAL A 1 102 ? 7.135 5.262 -16.633 1.00 85.00 102 VAL A CA 1
ATOM 844 C C . VAL A 1 102 ? 7.697 5.591 -18.008 1.00 85.00 102 VAL A C 1
ATOM 846 O O . VAL A 1 102 ? 7.246 5.046 -19.013 1.00 85.00 102 VAL A O 1
ATOM 849 N N . SER A 1 103 ? 8.696 6.470 -18.047 1.00 84.00 103 SER A N 1
ATOM 850 C CA . SER A 1 103 ? 9.546 6.681 -19.223 1.00 84.00 103 SER A CA 1
ATOM 851 C C . SER A 1 103 ? 10.886 5.958 -19.039 1.00 84.00 103 SER A C 1
ATOM 853 O O . SER A 1 103 ? 11.287 5.739 -17.893 1.00 84.00 103 SER A O 1
ATOM 855 N N . PRO A 1 104 ? 11.623 5.621 -20.115 1.00 80.75 104 PRO A N 1
ATOM 856 C CA . PRO A 1 104 ? 12.941 4.987 -20.004 1.00 80.75 104 PRO A CA 1
ATOM 857 C C . PRO A 1 104 ? 13.907 5.739 -19.073 1.00 80.75 104 PRO A C 1
ATOM 859 O O . PRO A 1 104 ? 14.601 5.116 -18.273 1.00 80.75 104 PRO A O 1
ATOM 862 N N . ASP A 1 105 ? 13.872 7.074 -19.090 1.00 81.88 105 ASP A N 1
ATOM 863 C CA . ASP A 1 105 ? 14.730 7.921 -18.249 1.00 81.88 105 ASP A CA 1
ATOM 864 C C . ASP A 1 105 ? 14.325 7.916 -16.765 1.00 81.88 105 ASP A C 1
ATOM 866 O O . ASP A 1 105 ? 15.1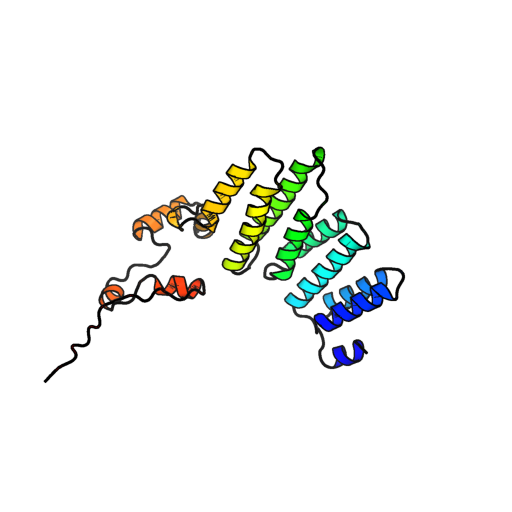55 8.100 -15.875 1.00 81.88 105 ASP A O 1
ATOM 870 N N . THR A 1 106 ? 13.040 7.698 -16.470 1.00 84.69 106 THR A N 1
ATOM 871 C CA . THR A 1 106 ? 12.497 7.713 -15.097 1.00 84.69 106 THR A CA 1
ATOM 872 C C . THR A 1 106 ? 12.315 6.320 -14.507 1.00 84.69 106 THR A C 1
ATOM 874 O O . THR A 1 106 ? 12.031 6.186 -13.316 1.00 84.69 106 THR A O 1
ATOM 877 N N . ALA A 1 107 ? 12.543 5.281 -15.306 1.00 84.12 107 ALA A N 1
ATOM 878 C CA . ALA A 1 107 ? 12.263 3.890 -14.989 1.00 84.12 107 ALA A CA 1
ATOM 879 C C . ALA A 1 107 ? 12.962 3.416 -13.705 1.00 84.12 107 ALA A C 1
ATOM 881 O O . ALA A 1 107 ? 12.344 2.794 -12.840 1.00 84.12 107 ALA A O 1
ATOM 882 N N . LYS A 1 108 ? 14.229 3.802 -13.519 1.00 86.94 108 LYS A N 1
ATOM 883 C CA . LYS A 1 108 ? 14.989 3.507 -12.295 1.00 86.94 108 LYS A CA 1
ATOM 884 C C . LYS A 1 108 ? 14.400 4.196 -11.059 1.00 86.94 108 LYS A C 1
ATOM 886 O O . LYS A 1 108 ? 14.326 3.593 -9.994 1.00 86.94 108 LYS A O 1
ATOM 891 N N . ASN A 1 109 ? 13.961 5.446 -11.195 1.00 89.06 109 ASN A N 1
ATOM 892 C CA . ASN A 1 109 ? 13.370 6.194 -10.085 1.00 89.06 109 ASN A CA 1
ATOM 893 C C . ASN A 1 109 ? 11.992 5.637 -9.711 1.00 89.06 109 ASN A C 1
ATOM 895 O O . ASN A 1 109 ? 11.688 5.532 -8.527 1.00 89.06 109 ASN A O 1
ATOM 899 N N . ALA A 1 110 ? 11.181 5.253 -10.701 1.00 88.75 110 ALA A N 1
ATOM 900 C CA . ALA A 1 110 ? 9.898 4.594 -10.474 1.00 88.75 110 ALA A CA 1
ATOM 901 C C . ALA A 1 110 ? 10.082 3.260 -9.734 1.00 88.75 110 ALA A C 1
ATOM 903 O O . ALA A 1 110 ? 9.427 3.024 -8.722 1.00 88.75 110 ALA A O 1
ATOM 904 N N . HIS A 1 111 ? 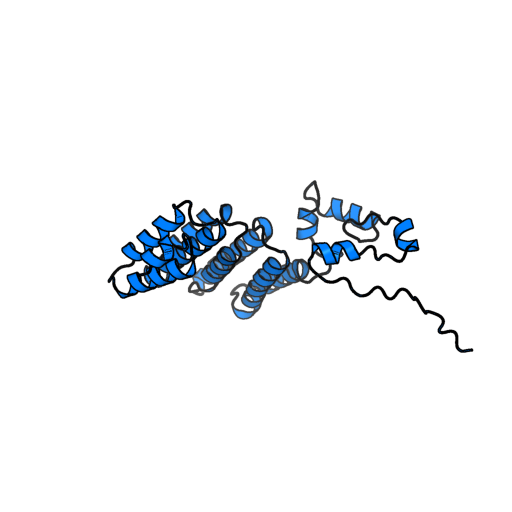11.047 2.443 -10.171 1.00 91.00 111 HIS A N 1
ATOM 905 C CA . HIS A 1 111 ? 11.417 1.202 -9.488 1.00 91.00 111 HIS A CA 1
ATOM 906 C C . HIS A 1 111 ? 11.797 1.432 -8.022 1.00 91.00 111 HIS A C 1
ATOM 908 O O . HIS A 1 111 ? 11.240 0.789 -7.134 1.00 91.00 111 HIS A O 1
ATOM 914 N N . ASN A 1 112 ? 12.695 2.386 -7.759 1.00 91.69 112 ASN A N 1
ATOM 915 C CA . ASN A 1 112 ? 13.139 2.691 -6.399 1.00 91.69 112 ASN A CA 1
ATOM 916 C C . ASN A 1 112 ? 11.969 3.091 -5.493 1.00 91.69 112 ASN A C 1
ATOM 918 O O . ASN A 1 112 ? 11.879 2.592 -4.377 1.00 91.69 112 ASN A O 1
ATOM 922 N N . ARG A 1 113 ? 11.031 3.912 -5.983 1.00 92.75 113 ARG A N 1
ATOM 923 C CA . ARG A 1 113 ? 9.834 4.312 -5.220 1.00 92.75 113 ARG A CA 1
ATOM 924 C C . ARG A 1 113 ? 8.963 3.114 -4.845 1.00 92.75 113 ARG A C 1
ATOM 926 O O . ARG A 1 113 ? 8.525 3.007 -3.705 1.00 92.75 113 ARG A O 1
ATOM 933 N N . ILE A 1 114 ? 8.728 2.193 -5.778 1.00 94.06 114 ILE A N 1
ATOM 934 C CA . ILE A 1 114 ? 7.916 0.995 -5.512 1.00 94.06 114 ILE A CA 1
ATOM 935 C C . ILE A 1 114 ? 8.640 0.077 -4.511 1.00 94.06 114 ILE A C 1
ATOM 937 O O . ILE A 1 114 ? 8.029 -0.390 -3.546 1.00 94.06 114 ILE A O 1
ATOM 941 N N . SER A 1 115 ? 9.951 -0.125 -4.686 1.00 93.00 115 SER A N 1
ATOM 942 C CA . SER A 1 115 ? 10.782 -0.911 -3.762 1.00 93.00 115 SER A CA 1
ATOM 943 C C . SER A 1 115 ? 10.802 -0.306 -2.349 1.00 93.00 115 SER A C 1
ATOM 945 O O . SER A 1 115 ? 10.695 -1.028 -1.352 1.00 93.00 115 SER A O 1
ATOM 947 N N . GLU A 1 116 ? 10.859 1.026 -2.239 1.00 94.00 116 GLU A N 1
ATOM 948 C CA . GLU A 1 116 ? 10.745 1.758 -0.974 1.00 94.00 116 GLU A CA 1
ATOM 949 C C . GLU A 1 116 ? 9.398 1.499 -0.292 1.00 94.00 116 GLU A C 1
ATOM 951 O O . GLU A 1 116 ? 9.375 1.201 0.903 1.00 94.00 116 GLU A O 1
ATOM 956 N N . VAL A 1 117 ? 8.284 1.535 -1.034 1.00 95.56 117 VAL A N 1
ATOM 957 C CA . VAL A 1 117 ? 6.948 1.251 -0.484 1.00 95.56 117 VAL A CA 1
ATOM 958 C C . VAL A 1 117 ? 6.848 -0.183 0.029 1.00 95.56 117 VAL A C 1
ATOM 960 O O . VAL A 1 117 ? 6.370 -0.394 1.142 1.00 95.56 117 VAL A O 1
ATOM 963 N N . ILE A 1 118 ? 7.344 -1.176 -0.711 1.00 94.56 118 ILE A N 1
ATOM 964 C CA . ILE A 1 118 ? 7.342 -2.576 -0.250 1.00 94.56 118 ILE A CA 1
ATOM 965 C C . ILE A 1 118 ? 8.234 -2.772 0.969 1.00 94.56 118 ILE A C 1
ATOM 967 O O . ILE A 1 118 ? 7.862 -3.469 1.916 1.00 94.56 118 ILE A O 1
ATOM 971 N N . THR A 1 119 ? 9.401 -2.135 0.980 1.00 92.88 119 THR A N 1
ATOM 972 C CA . THR A 1 119 ? 10.295 -2.163 2.138 1.00 92.88 119 THR A CA 1
ATOM 973 C C . THR A 1 119 ? 9.624 -1.534 3.356 1.00 92.88 119 THR A C 1
ATOM 975 O O . THR A 1 119 ? 9.728 -2.080 4.455 1.00 92.88 119 THR A O 1
ATOM 978 N N . LEU A 1 120 ? 8.898 -0.430 3.169 1.00 93.31 120 LEU A N 1
ATOM 979 C CA . LEU A 1 120 ? 8.129 0.228 4.217 1.00 93.31 120 LEU A CA 1
ATOM 980 C C . LEU A 1 120 ? 7.008 -0.682 4.732 1.00 93.31 120 LEU A C 1
ATOM 982 O O . LEU A 1 120 ? 6.955 -0.941 5.930 1.00 93.31 120 LEU A O 1
ATOM 986 N N . ILE A 1 121 ? 6.191 -1.262 3.844 1.00 91.81 121 ILE A N 1
ATOM 987 C CA . ILE A 1 121 ? 5.129 -2.216 4.210 1.00 91.81 121 ILE A CA 1
ATOM 988 C C . ILE A 1 121 ? 5.707 -3.353 5.051 1.00 91.81 121 ILE A C 1
ATOM 990 O O . ILE A 1 121 ? 5.218 -3.637 6.141 1.00 91.81 121 ILE A O 1
ATOM 994 N N . ARG A 1 122 ? 6.799 -3.972 4.593 1.00 88.06 122 ARG A N 1
ATOM 995 C CA . ARG A 1 122 ? 7.407 -5.107 5.292 1.00 88.06 122 ARG A CA 1
ATOM 996 C C . ARG A 1 122 ? 8.039 -4.720 6.628 1.00 88.06 122 ARG A C 1
ATOM 998 O O . ARG A 1 122 ? 8.193 -5.605 7.464 1.00 88.06 122 ARG A O 1
ATOM 1005 N N . LYS A 1 123 ? 8.454 -3.468 6.844 1.00 87.19 123 LYS A N 1
ATOM 1006 C CA . LYS A 1 123 ? 9.139 -3.044 8.081 1.00 87.19 123 LYS A CA 1
ATOM 1007 C C . LYS A 1 123 ? 8.216 -2.402 9.110 1.00 87.19 123 LYS A C 1
ATOM 1009 O O . LYS A 1 123 ? 8.416 -2.636 10.295 1.00 87.19 123 LYS A O 1
ATOM 1014 N N . THR A 1 124 ? 7.265 -1.578 8.680 1.00 85.94 124 THR A N 1
ATOM 1015 C CA . THR A 1 124 ? 6.490 -0.717 9.585 1.00 85.94 124 THR A CA 1
ATOM 1016 C C . THR A 1 124 ? 5.012 -1.062 9.633 1.00 85.94 124 THR A C 1
ATOM 1018 O O . THR A 1 124 ? 4.376 -0.787 10.648 1.00 85.94 124 THR A O 1
ATOM 1021 N N . ALA A 1 125 ? 4.445 -1.622 8.560 1.00 87.69 125 ALA A N 1
ATOM 1022 C CA . ALA A 1 125 ? 3.023 -1.930 8.544 1.00 87.69 125 ALA A CA 1
ATOM 1023 C C . ALA A 1 125 ? 2.713 -3.064 9.527 1.00 87.69 125 ALA A C 1
ATOM 1025 O O . ALA A 1 125 ? 3.448 -4.045 9.637 1.00 87.69 125 ALA A O 1
ATOM 1026 N N . ARG A 1 126 ? 1.593 -2.930 10.229 1.00 86.56 126 ARG A N 1
ATOM 1027 C CA . ARG A 1 126 ? 1.103 -3.886 11.228 1.00 86.56 126 ARG A CA 1
ATOM 1028 C C . ARG A 1 126 ? -0.011 -4.747 10.629 1.00 86.56 126 ARG A C 1
ATOM 1030 O O . ARG A 1 126 ? -1.064 -4.968 11.213 1.00 86.56 126 ARG A O 1
ATOM 1037 N N . LEU A 1 127 ? 0.212 -5.187 9.394 1.00 83.00 127 LEU A N 1
ATOM 1038 C CA . LEU A 1 127 ? -0.731 -6.018 8.657 1.00 83.00 127 LEU A CA 1
ATOM 1039 C C . LEU A 1 127 ? -0.519 -7.501 8.988 1.00 83.00 127 LEU A C 1
ATOM 1041 O O . LEU A 1 127 ? 0.603 -7.894 9.320 1.00 83.00 127 LEU A O 1
ATOM 1045 N N . PRO A 1 128 ? -1.553 -8.348 8.830 1.00 85.69 128 PRO A N 1
ATOM 1046 C CA . PRO A 1 128 ? -1.388 -9.791 8.938 1.00 85.69 128 PRO A CA 1
ATOM 1047 C C . PRO A 1 128 ? -0.292 -10.304 7.984 1.00 85.69 128 PRO A C 1
ATOM 1049 O O . PRO A 1 128 ? -0.229 -9.837 6.840 1.00 85.69 128 PRO A O 1
ATOM 1052 N N . PRO A 1 129 ? 0.534 -11.288 8.390 1.00 81.62 129 PRO A N 1
ATOM 1053 C CA . PRO A 1 129 ? 1.635 -11.795 7.567 1.00 81.62 129 PRO A CA 1
ATOM 1054 C C . PRO A 1 129 ? 1.206 -12.244 6.166 1.00 81.62 129 PRO A C 1
ATOM 1056 O O . PRO A 1 129 ? 1.893 -11.947 5.190 1.00 81.62 129 PRO A O 1
ATOM 1059 N N . LEU A 1 130 ? 0.033 -12.878 6.051 1.00 84.81 130 LEU A N 1
ATOM 1060 C CA . LEU A 1 130 ? -0.534 -13.300 4.768 1.00 84.81 130 LEU A CA 1
ATOM 1061 C C . LEU A 1 130 ? -0.786 -12.113 3.825 1.00 84.81 130 LEU A C 1
ATOM 1063 O O . LEU A 1 130 ? -0.458 -12.170 2.648 1.00 84.81 130 LEU A O 1
ATOM 1067 N N . VAL A 1 131 ? -1.281 -10.991 4.352 1.00 86.06 131 VAL A N 1
ATOM 1068 C CA . VAL A 1 131 ? -1.517 -9.775 3.559 1.00 86.06 131 VAL A CA 1
ATOM 1069 C C . VAL A 1 131 ? -0.199 -9.166 3.082 1.00 86.06 131 VAL A C 1
ATOM 1071 O O . VAL A 1 131 ? -0.110 -8.693 1.951 1.00 86.06 131 VAL A O 1
ATOM 1074 N N . ILE A 1 132 ? 0.833 -9.175 3.928 1.00 87.44 132 ILE A N 1
ATOM 1075 C CA . ILE A 1 132 ? 2.171 -8.700 3.553 1.00 87.44 132 ILE A CA 1
ATOM 1076 C C . ILE A 1 132 ? 2.764 -9.598 2.460 1.00 87.44 132 ILE A C 1
ATOM 1078 O O . ILE A 1 132 ? 3.375 -9.086 1.518 1.00 87.44 132 ILE A O 1
ATOM 1082 N N . LYS A 1 133 ? 2.558 -10.916 2.557 1.00 88.62 133 LYS A N 1
ATOM 1083 C CA . LYS A 1 133 ? 2.938 -11.888 1.526 1.00 88.62 133 LYS A CA 1
ATOM 1084 C C . LYS A 1 133 ? 2.243 -11.586 0.198 1.00 88.62 133 LYS A C 1
ATOM 1086 O O . LYS A 1 133 ? 2.947 -11.392 -0.788 1.00 88.62 133 LYS A O 1
ATOM 1091 N N . ASP A 1 134 ? 0.920 -11.423 0.192 1.00 92.81 134 ASP A N 1
ATOM 1092 C CA . ASP A 1 134 ? 0.149 -11.082 -1.014 1.00 92.81 134 ASP A CA 1
ATOM 1093 C C . ASP A 1 134 ? 0.645 -9.778 -1.663 1.00 92.81 134 ASP A C 1
ATOM 1095 O O . ASP A 1 134 ? 0.896 -9.722 -2.866 1.00 92.81 134 ASP A O 1
ATOM 1099 N N . LEU A 1 135 ? 0.840 -8.721 -0.865 1.00 93.62 135 LEU A N 1
ATOM 1100 C CA . LEU A 1 135 ? 1.360 -7.434 -1.348 1.00 93.62 135 LEU A CA 1
ATOM 1101 C C . LEU A 1 135 ? 2.769 -7.566 -1.930 1.00 93.62 135 LEU A C 1
ATOM 1103 O O . LEU A 1 135 ? 3.103 -6.919 -2.924 1.00 93.62 135 LEU A O 1
ATOM 1107 N N . THR A 1 136 ? 3.596 -8.418 -1.328 1.00 94.19 136 THR A N 1
ATOM 1108 C CA . THR A 1 136 ? 4.938 -8.687 -1.842 1.00 94.19 136 THR A CA 1
ATOM 1109 C C . THR A 1 136 ? 4.877 -9.480 -3.143 1.00 94.19 136 THR A C 1
ATOM 1111 O O . THR A 1 136 ? 5.640 -9.182 -4.056 1.00 94.19 136 THR A O 1
ATOM 1114 N N . HIS A 1 137 ? 3.946 -10.427 -3.283 1.00 94.88 137 HIS A N 1
ATOM 1115 C CA . HIS A 1 137 ? 3.728 -11.153 -4.537 1.00 94.88 137 HIS 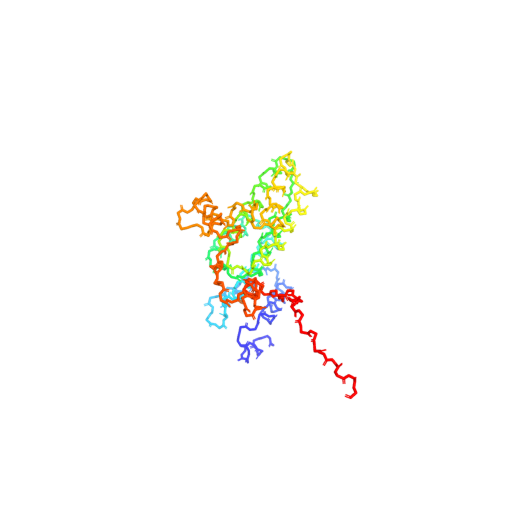A CA 1
ATOM 1116 C C . HIS A 1 137 ? 3.279 -10.230 -5.670 1.00 94.88 137 HIS A C 1
ATOM 1118 O O . HIS A 1 137 ? 3.805 -10.347 -6.772 1.00 94.88 137 HIS A O 1
ATOM 1124 N N . VAL A 1 138 ? 2.403 -9.255 -5.404 1.00 94.88 138 VAL A N 1
ATOM 1125 C CA . VAL A 1 138 ? 2.038 -8.226 -6.399 1.00 94.88 138 VAL A CA 1
ATOM 1126 C C . VAL A 1 138 ? 3.279 -7.483 -6.905 1.00 94.88 138 VAL A C 1
ATOM 1128 O O . VAL A 1 138 ? 3.445 -7.282 -8.109 1.00 94.88 138 VAL A O 1
ATOM 1131 N N . TYR A 1 139 ? 4.195 -7.123 -6.004 1.00 95.12 139 TYR A N 1
ATOM 1132 C CA . TYR A 1 139 ? 5.461 -6.510 -6.398 1.00 95.12 139 TYR A CA 1
ATOM 1133 C C . TYR A 1 139 ? 6.391 -7.474 -7.144 1.00 95.12 139 TYR A C 1
ATOM 1135 O O . TYR A 1 139 ? 7.036 -7.082 -8.111 1.00 95.12 139 TYR A O 1
ATOM 1143 N N . MET A 1 140 ? 6.447 -8.742 -6.745 1.00 93.81 140 MET A N 1
ATOM 1144 C CA . MET A 1 140 ? 7.235 -9.761 -7.439 1.00 93.81 140 MET A CA 1
ATOM 1145 C C . MET A 1 140 ? 6.761 -9.969 -8.882 1.00 93.81 140 MET A C 1
ATOM 1147 O O . MET A 1 140 ? 7.595 -10.083 -9.775 1.00 93.81 140 MET A O 1
ATOM 1151 N N . VAL A 1 141 ? 5.450 -9.936 -9.137 1.00 94.19 141 VAL A N 1
ATOM 1152 C CA . VAL A 1 141 ? 4.903 -9.941 -10.505 1.00 94.19 141 VAL A CA 1
ATOM 1153 C C . VAL A 1 141 ? 5.375 -8.705 -11.275 1.00 94.19 141 VAL A C 1
ATOM 1155 O O . VAL A 1 141 ? 5.883 -8.828 -12.388 1.00 94.19 141 VAL A O 1
ATOM 1158 N N . TYR A 1 142 ? 5.324 -7.519 -10.659 1.00 92.56 142 TYR A N 1
ATOM 1159 C CA . TYR A 1 142 ? 5.870 -6.298 -11.263 1.00 92.56 142 TYR A CA 1
ATOM 1160 C C . TYR A 1 142 ? 7.361 -6.418 -11.623 1.00 92.56 142 TYR A C 1
ATOM 1162 O O . TYR A 1 142 ? 7.765 -5.961 -12.695 1.00 92.56 142 TYR A O 1
ATOM 1170 N N . LEU A 1 143 ? 8.170 -7.057 -10.770 1.00 91.44 143 LEU A N 1
ATOM 1171 C CA . LEU A 1 143 ? 9.593 -7.294 -11.037 1.00 91.44 143 LEU A CA 1
ATOM 1172 C C . LEU A 1 143 ? 9.830 -8.138 -12.291 1.00 91.44 143 LEU A C 1
ATOM 1174 O O . LEU A 1 143 ? 10.808 -7.907 -12.997 1.00 91.44 143 LEU A O 1
ATOM 1178 N N . LEU A 1 144 ? 8.953 -9.102 -12.564 1.00 90.00 144 LEU A N 1
ATOM 1179 C CA . LEU A 1 144 ? 9.071 -9.980 -13.725 1.00 90.00 144 LEU A CA 1
ATOM 1180 C C . LEU A 1 144 ? 8.551 -9.323 -15.007 1.00 90.00 144 LEU A C 1
ATOM 1182 O O . LEU A 1 144 ? 9.137 -9.508 -16.070 1.00 90.00 144 LEU A O 1
ATOM 1186 N N . GLU A 1 145 ? 7.459 -8.565 -14.918 1.00 88.31 145 GLU A N 1
ATOM 1187 C CA . GLU A 1 145 ? 6.745 -8.072 -16.101 1.00 88.31 145 GLU A CA 1
ATOM 1188 C C . GLU A 1 145 ? 7.177 -6.675 -16.553 1.00 88.31 145 GLU A C 1
ATOM 1190 O O . GLU A 1 145 ? 7.122 -6.360 -17.742 1.00 88.31 145 GLU A O 1
ATOM 1195 N N . ARG A 1 146 ? 7.534 -5.795 -15.610 1.00 83.81 146 ARG A N 1
ATOM 1196 C CA . ARG A 1 146 ? 7.626 -4.345 -15.862 1.00 83.81 146 ARG A CA 1
ATOM 1197 C C . ARG A 1 146 ? 8.914 -3.706 -15.358 1.00 83.81 146 ARG A C 1
ATOM 1199 O O . ARG A 1 146 ? 9.172 -2.553 -15.707 1.00 83.81 146 ARG A O 1
ATOM 1206 N N . ALA A 1 147 ? 9.713 -4.398 -14.545 1.00 78.56 147 ALA A N 1
ATOM 1207 C CA . ALA A 1 147 ? 10.909 -3.786 -13.985 1.00 78.56 147 ALA A CA 1
ATOM 1208 C C . ALA A 1 147 ? 11.967 -3.511 -15.074 1.00 78.56 147 ALA A C 1
ATOM 1210 O O . ALA A 1 147 ? 12.406 -4.421 -15.774 1.00 78.56 147 ALA A O 1
ATOM 1211 N N . PRO A 1 148 ? 12.440 -2.260 -15.188 1.00 74.31 148 PRO A N 1
ATOM 1212 C CA . PRO A 1 148 ? 13.357 -1.831 -16.244 1.00 74.31 148 PRO A CA 1
ATOM 1213 C C . PRO A 1 148 ? 14.835 -2.107 -15.912 1.00 74.31 148 PRO A C 1
ATOM 1215 O O . PRO A 1 148 ? 15.723 -1.691 -16.654 1.00 74.31 148 PRO A O 1
ATOM 1218 N N . ILE A 1 149 ? 15.126 -2.727 -14.762 1.00 79.19 149 ILE A N 1
ATOM 1219 C CA . ILE A 1 149 ? 16.481 -2.837 -14.212 1.00 79.19 149 ILE A CA 1
ATOM 1220 C C . ILE A 1 149 ? 17.083 -4.246 -14.393 1.00 79.19 149 ILE A C 1
ATOM 1222 O O . ILE A 1 149 ? 16.447 -5.233 -14.026 1.00 79.19 149 ILE A O 1
ATOM 1226 N N . PRO A 1 150 ? 18.360 -4.367 -14.814 1.00 77.38 150 PRO A N 1
ATOM 1227 C CA . PRO A 1 150 ? 19.049 -5.662 -14.938 1.00 77.38 150 PRO A CA 1
ATOM 1228 C C . PRO A 1 150 ? 19.153 -6.471 -13.631 1.00 77.38 150 PRO A C 1
ATOM 1230 O O . PRO A 1 150 ? 19.392 -7.674 -13.660 1.00 77.38 150 PRO A O 1
ATOM 1233 N N . GLY A 1 151 ? 18.981 -5.821 -12.473 1.00 83.19 151 GLY A N 1
ATOM 1234 C CA . GLY A 1 151 ? 19.016 -6.445 -11.147 1.00 83.19 151 GLY A CA 1
ATOM 1235 C C . GLY A 1 151 ? 17.661 -6.927 -10.615 1.00 83.19 151 GLY A C 1
ATOM 1236 O O . GLY A 1 151 ? 17.626 -7.456 -9.504 1.00 83.19 151 GLY A O 1
ATOM 1237 N N . ALA A 1 152 ? 16.564 -6.769 -11.369 1.00 86.81 152 ALA A N 1
ATOM 1238 C CA . ALA A 1 152 ? 15.215 -7.132 -10.915 1.00 86.81 152 ALA A CA 1
ATOM 1239 C C . ALA A 1 152 ? 15.124 -8.590 -10.445 1.00 86.81 152 ALA A C 1
ATOM 1241 O O . ALA A 1 152 ? 14.507 -8.878 -9.424 1.00 86.81 152 ALA A O 1
ATOM 1242 N N . ILE A 1 153 ? 15.801 -9.505 -11.147 1.00 88.62 153 ILE A N 1
ATOM 1243 C CA . ILE A 1 153 ? 15.778 -10.933 -10.818 1.00 88.62 153 ILE A CA 1
ATOM 1244 C C . ILE A 1 153 ? 16.479 -11.250 -9.490 1.00 88.62 153 ILE A C 1
ATOM 1246 O O . ILE A 1 153 ? 16.045 -12.126 -8.749 1.00 88.62 153 ILE A O 1
ATOM 1250 N N . LEU A 1 154 ? 17.542 -10.516 -9.145 1.00 90.94 154 LEU A N 1
ATOM 1251 C CA . LEU A 1 154 ? 18.229 -10.679 -7.862 1.00 90.94 154 LEU A CA 1
ATOM 1252 C C . LEU A 1 154 ? 17.343 -10.188 -6.714 1.00 90.94 154 LEU A C 1
ATOM 1254 O O . LEU A 1 154 ? 17.277 -10.826 -5.664 1.00 90.94 154 LEU A O 1
ATOM 1258 N N . GLU A 1 155 ? 16.637 -9.076 -6.928 1.00 90.56 155 GLU A N 1
ATOM 1259 C CA . GLU A 1 155 ? 15.661 -8.559 -5.972 1.00 90.56 155 GLU A CA 1
ATOM 1260 C C . GLU A 1 155 ? 14.480 -9.522 -5.802 1.00 90.56 155 GLU A C 1
ATOM 1262 O O . GLU A 1 155 ? 14.099 -9.811 -4.668 1.00 90.56 155 GLU A O 1
ATOM 1267 N N . TYR A 1 156 ? 13.974 -10.082 -6.903 1.00 93.38 156 TYR A N 1
ATOM 1268 C CA . TYR A 1 156 ? 12.942 -11.115 -6.897 1.00 93.38 156 TYR A CA 1
ATOM 1269 C C . TYR A 1 156 ? 13.386 -12.330 -6.081 1.00 93.38 156 TYR A C 1
ATOM 1271 O O . TYR A 1 156 ? 12.694 -12.720 -5.149 1.00 93.38 156 TYR A O 1
ATOM 1279 N N . ASN A 1 157 ? 14.569 -12.884 -6.364 1.00 92.00 157 ASN A N 1
ATOM 1280 C CA . ASN A 1 157 ? 15.084 -14.063 -5.663 1.00 92.00 157 ASN A CA 1
ATOM 1281 C C . ASN A 1 157 ? 15.276 -13.805 -4.165 1.00 92.00 157 ASN A C 1
ATOM 1283 O O . ASN A 1 157 ? 15.013 -14.679 -3.338 1.00 92.00 157 ASN A O 1
ATOM 1287 N N . ARG A 1 158 ? 15.717 -12.595 -3.795 1.00 92.50 158 ARG A N 1
ATOM 1288 C CA . ARG A 1 158 ? 15.788 -12.189 -2.388 1.00 92.50 158 ARG A CA 1
ATOM 1289 C C . ARG A 1 158 ? 14.397 -12.208 -1.757 1.00 92.50 158 ARG A C 1
ATOM 1291 O O . ARG A 1 158 ? 14.245 -12.792 -0.692 1.00 92.50 158 ARG A O 1
ATOM 1298 N N . LEU A 1 159 ? 13.399 -11.588 -2.386 1.00 91.94 159 LEU A N 1
ATOM 1299 C CA . LEU A 1 159 ? 12.033 -11.544 -1.854 1.00 91.94 159 LEU A CA 1
ATOM 1300 C C . LEU A 1 159 ? 11.395 -12.929 -1.776 1.00 91.94 159 LEU A C 1
ATOM 1302 O O . LEU A 1 159 ? 10.785 -13.249 -0.761 1.00 91.94 159 LEU A O 1
ATOM 1306 N N . ASP A 1 160 ? 11.590 -13.760 -2.795 1.00 92.75 160 ASP A N 1
ATOM 1307 C CA . ASP A 1 160 ? 11.098 -15.134 -2.833 1.00 92.75 160 ASP A CA 1
ATOM 1308 C C . ASP A 1 160 ? 11.645 -15.950 -1.656 1.00 92.75 160 ASP A C 1
ATOM 1310 O O . ASP A 1 160 ? 10.882 -16.567 -0.911 1.00 92.75 160 ASP A O 1
ATOM 1314 N N . ARG A 1 161 ? 12.952 -15.844 -1.386 1.00 90.25 161 ARG A N 1
ATOM 1315 C CA . ARG A 1 161 ? 13.570 -16.480 -0.218 1.00 90.25 161 ARG A CA 1
ATOM 1316 C C . ARG A 1 161 ? 12.955 -16.009 1.102 1.00 90.25 161 ARG A C 1
ATOM 1318 O O . ARG A 1 161 ? 12.775 -16.821 2.004 1.00 90.25 161 ARG A O 1
ATOM 1325 N N . GLU A 1 162 ? 12.652 -14.719 1.234 1.00 87.44 162 GLU A N 1
ATOM 1326 C CA . GLU A 1 162 ? 12.098 -14.157 2.474 1.00 87.44 162 GLU A CA 1
ATOM 1327 C C . GLU A 1 162 ? 10.596 -14.440 2.666 1.00 87.44 162 GLU A C 1
ATOM 1329 O O . GLU A 1 162 ? 10.123 -14.430 3.801 1.00 87.44 162 GLU A O 1
ATOM 1334 N N . VAL A 1 163 ? 9.839 -14.656 1.585 1.00 87.50 163 VAL A N 1
ATOM 1335 C CA . VAL A 1 163 ? 8.367 -14.760 1.616 1.00 87.50 163 VAL A CA 1
ATOM 1336 C C . VAL A 1 163 ? 7.864 -16.188 1.407 1.00 87.50 163 VAL A C 1
ATOM 1338 O O . VAL A 1 163 ? 6.906 -16.605 2.058 1.00 87.50 163 VAL A O 1
ATOM 1341 N N . ASN A 1 164 ? 8.490 -16.931 0.497 1.00 87.88 164 ASN A N 1
ATOM 1342 C CA . ASN A 1 164 ? 8.106 -18.293 0.128 1.00 87.88 164 ASN A CA 1
ATOM 1343 C C . ASN A 1 164 ? 9.082 -19.342 0.678 1.00 87.88 164 ASN A C 1
ATOM 1345 O O . ASN A 1 164 ? 8.709 -20.503 0.834 1.00 87.88 164 ASN A O 1
ATOM 1349 N N . GLY A 1 165 ? 10.322 -18.948 0.982 1.00 83.81 165 GLY A N 1
ATOM 1350 C CA . GLY A 1 165 ? 11.323 -19.848 1.542 1.00 83.81 165 GLY A CA 1
ATOM 1351 C C . GLY A 1 165 ? 10.970 -20.325 2.958 1.00 83.81 165 GLY A C 1
ATOM 1352 O O . GLY A 1 165 ? 10.300 -19.608 3.705 1.00 83.81 165 GLY A O 1
ATOM 1353 N N . PRO A 1 166 ? 11.440 -21.516 3.372 1.00 81.31 166 PRO A N 1
ATOM 1354 C CA . PRO A 1 166 ? 11.293 -21.974 4.749 1.00 81.31 166 PRO A CA 1
ATOM 1355 C C . PRO A 1 166 ? 12.004 -21.025 5.721 1.00 81.31 166 PRO A C 1
ATOM 1357 O O . PRO A 1 166 ? 12.987 -20.370 5.373 1.00 81.31 166 PRO A O 1
ATOM 1360 N N . PHE A 1 167 ? 11.557 -20.986 6.976 1.00 71.62 167 PHE A N 1
ATOM 1361 C CA . PHE A 1 167 ? 12.090 -20.054 7.976 1.00 71.62 167 PHE A CA 1
ATOM 1362 C C . PHE A 1 167 ? 13.625 -20.128 8.138 1.00 71.62 167 PHE A C 1
ATOM 1364 O O . PHE A 1 167 ? 14.284 -19.126 8.405 1.00 71.62 167 PHE A O 1
ATOM 1371 N N . SER A 1 168 ? 14.228 -21.296 7.896 1.00 74.19 168 SER A N 1
ATOM 1372 C CA . SER A 1 168 ? 15.680 -21.506 7.931 1.00 74.19 168 SER A CA 1
ATOM 1373 C C . SER A 1 168 ? 16.474 -20.667 6.924 1.00 74.19 168 SER A C 1
ATOM 1375 O O . SER A 1 168 ? 17.655 -20.426 7.169 1.00 74.19 168 SER A O 1
ATOM 1377 N N . VAL A 1 169 ? 15.868 -20.180 5.838 1.00 79.62 169 VAL A N 1
ATOM 1378 C CA . VAL A 1 169 ? 16.541 -19.347 4.822 1.00 79.62 169 VAL A CA 1
ATOM 1379 C C . VAL A 1 169 ? 16.102 -17.881 4.842 1.00 79.62 169 VAL A C 1
ATOM 1381 O O . VAL A 1 169 ? 16.731 -17.057 4.180 1.00 79.62 169 VAL A O 1
ATOM 1384 N N . GLN A 1 170 ? 15.069 -17.543 5.617 1.00 81.06 170 GLN A N 1
ATOM 1385 C CA . GLN A 1 170 ? 14.586 -16.172 5.783 1.00 81.06 170 GLN A CA 1
ATOM 1386 C C . GLN A 1 170 ? 15.549 -15.402 6.691 1.00 81.06 170 GLN A C 1
ATOM 1388 O O . GLN A 1 170 ? 15.689 -15.726 7.869 1.00 81.06 170 GLN A O 1
ATOM 1393 N N . ILE A 1 171 ? 16.254 -14.405 6.165 1.00 79.62 171 ILE A N 1
ATOM 1394 C CA . ILE A 1 171 ? 17.248 -13.645 6.933 1.00 79.62 171 ILE A CA 1
ATOM 1395 C C . ILE A 1 171 ? 16.581 -12.472 7.649 1.00 79.62 171 ILE A C 1
ATOM 1397 O O . ILE A 1 171 ? 16.822 -12.236 8.831 1.00 79.62 171 ILE A O 1
ATOM 1401 N N . GLU A 1 172 ? 15.713 -11.745 6.952 1.00 75.31 172 GLU A N 1
ATOM 1402 C CA . GLU A 1 172 ? 15.137 -10.494 7.447 1.00 75.31 172 GLU A CA 1
ATOM 1403 C C . GLU A 1 172 ? 14.111 -10.748 8.551 1.00 75.31 172 GLU A C 1
ATOM 1405 O O . GLU A 1 172 ? 14.034 -9.994 9.519 1.00 75.31 172 GLU A O 1
ATOM 1410 N N . ASN A 1 173 ? 13.355 -11.842 8.449 1.00 69.44 173 ASN A N 1
ATOM 1411 C CA . ASN A 1 173 ? 12.422 -12.233 9.505 1.00 69.44 173 ASN A CA 1
ATOM 1412 C C . ASN A 1 173 ? 13.166 -12.677 10.773 1.00 69.44 173 ASN A C 1
ATOM 1414 O O . ASN A 1 173 ? 12.758 -12.309 11.872 1.00 69.44 173 ASN A O 1
ATOM 1418 N N . LYS A 1 174 ? 14.307 -13.372 10.641 1.00 67.44 174 LYS A N 1
ATOM 1419 C CA . LYS A 1 174 ? 15.169 -13.709 11.788 1.00 67.44 174 LYS A CA 1
ATOM 1420 C C . LYS A 1 174 ? 15.744 -12.466 12.464 1.00 67.44 174 LYS A C 1
ATOM 1422 O O . LYS A 1 174 ? 15.750 -12.406 13.687 1.00 67.44 174 LYS A O 1
ATOM 1427 N N . GLN A 1 175 ? 16.185 -11.470 11.692 1.00 71.12 175 GLN A N 1
ATOM 1428 C CA . GLN A 1 175 ? 16.688 -10.199 12.237 1.00 71.12 175 GLN A CA 1
ATOM 1429 C C . GLN A 1 175 ? 15.626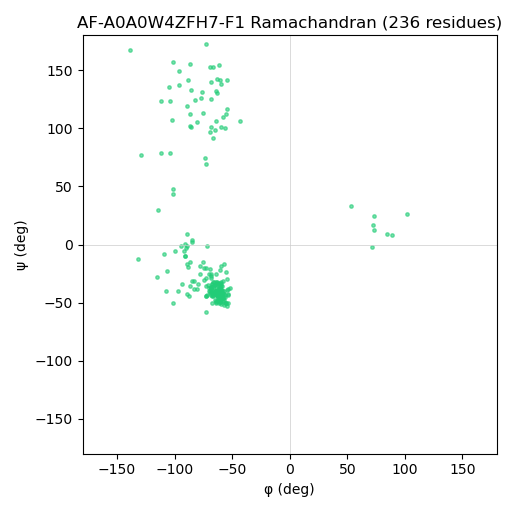 -9.453 13.051 1.00 71.12 175 GLN A C 1
ATOM 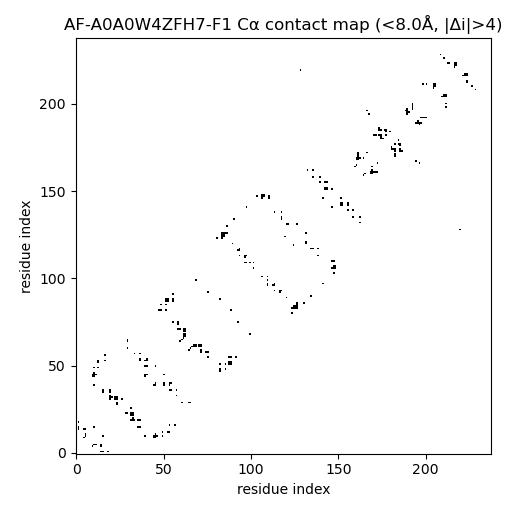1431 O O . GLN A 1 175 ? 15.936 -8.865 14.081 1.00 71.12 175 GLN A O 1
ATOM 1436 N N . LYS A 1 176 ? 14.360 -9.496 12.625 1.00 66.69 176 LYS A N 1
ATOM 1437 C CA . LYS A 1 176 ? 13.259 -8.888 13.390 1.00 66.69 176 LYS A CA 1
ATOM 1438 C C . LYS A 1 176 ? 12.968 -9.605 14.707 1.00 66.69 176 LYS A C 1
ATOM 1440 O O . LYS A 1 176 ? 12.462 -8.979 15.628 1.00 66.69 176 LYS A O 1
ATOM 1445 N N . LEU A 1 177 ? 13.238 -10.908 14.770 1.00 64.31 177 LEU A N 1
ATOM 1446 C CA . LEU A 1 177 ? 12.998 -11.744 15.948 1.00 64.31 177 LEU A CA 1
ATOM 1447 C C . LEU A 1 177 ? 14.198 -11.786 16.908 1.00 64.31 177 LEU A C 1
ATOM 1449 O O . LEU A 1 177 ? 14.045 -12.204 18.053 1.00 64.31 177 LEU A O 1
ATOM 1453 N N . SER A 1 178 ? 15.393 -11.385 16.462 1.00 62.50 178 SER A N 1
ATOM 1454 C CA . SER A 1 178 ? 16.567 -11.250 17.328 1.00 62.50 178 SER A CA 1
ATOM 1455 C C . SER A 1 178 ? 16.483 -9.986 18.183 1.00 62.50 178 SER A C 1
ATOM 1457 O O . SER A 1 178 ? 16.283 -8.901 17.645 1.00 62.50 178 SER A O 1
ATOM 1459 N N . GLU A 1 179 ? 16.724 -10.119 19.489 1.00 58.00 179 GLU A N 1
ATOM 1460 C CA . GLU A 1 179 ? 16.762 -8.996 20.443 1.00 58.00 179 GLU A CA 1
ATOM 1461 C C . GLU A 1 179 ? 17.851 -7.962 20.090 1.00 58.00 179 GLU A C 1
ATOM 1463 O O . GLU A 1 179 ? 17.631 -6.763 20.234 1.00 58.00 179 GLU A O 1
ATOM 1468 N N . ASP A 1 180 ? 18.976 -8.416 19.525 1.00 57.69 180 ASP A N 1
ATOM 1469 C CA . ASP A 1 180 ? 20.120 -7.571 19.141 1.00 57.69 180 ASP A CA 1
ATOM 1470 C C . ASP A 1 180 ? 20.099 -7.109 17.667 1.00 57.69 180 ASP A C 1
ATOM 1472 O O . ASP A 1 180 ? 21.022 -6.440 17.204 1.00 57.69 180 ASP A O 1
ATOM 1476 N N . GLY A 1 181 ? 19.096 -7.517 16.880 1.00 60.06 181 GLY A N 1
ATOM 1477 C CA . GLY A 1 181 ? 19.038 -7.263 15.431 1.00 60.06 181 GLY A CA 1
ATOM 1478 C C . GLY A 1 181 ? 20.031 -8.071 14.572 1.00 60.06 181 GLY A C 1
ATOM 1479 O O . GLY A 1 181 ? 20.005 -7.957 13.343 1.00 60.06 181 GLY A O 1
ATOM 1480 N N . ASP A 1 182 ? 20.890 -8.901 15.179 1.00 65.19 182 ASP A N 1
ATOM 1481 C CA . ASP A 1 182 ? 21.781 -9.823 14.465 1.00 65.19 182 ASP A CA 1
ATOM 1482 C C . ASP A 1 182 ? 21.106 -11.185 14.222 1.00 65.19 182 ASP A C 1
ATOM 1484 O O . ASP A 1 182 ? 20.791 -11.946 15.144 1.00 65.19 182 ASP A O 1
ATOM 1488 N N . ALA A 1 183 ? 20.965 -11.541 12.941 1.00 60.53 183 ALA A N 1
ATOM 1489 C CA . ALA A 1 183 ? 20.408 -12.820 12.506 1.00 60.53 183 ALA A CA 1
ATOM 1490 C C . ALA A 1 183 ? 21.190 -14.017 13.074 1.00 60.53 183 ALA A C 1
ATOM 1492 O O . ALA A 1 183 ? 20.604 -15.071 13.330 1.00 60.53 183 ALA A O 1
ATOM 1493 N N . LYS A 1 184 ? 22.505 -13.864 13.295 1.00 65.81 184 LYS A N 1
ATOM 1494 C CA . LYS A 1 184 ? 23.380 -14.935 13.798 1.00 65.81 184 LYS A CA 1
ATOM 1495 C C . LYS A 1 184 ? 23.042 -15.347 15.227 1.00 65.81 184 LYS A C 1
ATOM 1497 O O . LYS A 1 184 ? 23.188 -16.521 15.570 1.00 65.81 184 LYS A O 1
ATOM 1502 N N . THR A 1 185 ? 22.564 -14.415 16.050 1.00 60.94 185 THR A N 1
ATOM 1503 C CA . THR A 1 185 ? 22.134 -14.694 17.426 1.00 60.94 185 THR A CA 1
ATOM 1504 C C . THR A 1 185 ? 20.897 -15.589 17.423 1.00 60.94 185 THR A C 1
ATOM 1506 O O . THR A 1 185 ? 20.857 -16.603 18.125 1.00 60.94 185 THR A O 1
ATOM 1509 N N . TYR A 1 186 ? 19.929 -15.291 16.552 1.00 60.28 186 TYR A N 1
ATOM 1510 C CA . TYR A 1 186 ? 18.739 -16.124 16.395 1.00 60.28 186 TYR A CA 1
ATOM 1511 C C . TYR A 1 186 ? 19.057 -17.459 15.707 1.00 60.28 186 TYR A C 1
ATOM 1513 O O . TYR A 1 186 ? 18.514 -18.483 16.097 1.00 60.28 186 TYR A O 1
ATOM 1521 N N . GLU A 1 187 ? 19.998 -17.511 14.758 1.00 59.44 187 GLU A N 1
ATOM 1522 C CA . GLU A 1 187 ? 20.481 -18.780 14.188 1.00 59.44 187 GLU A CA 1
ATOM 1523 C C . GLU A 1 187 ? 21.184 -19.675 15.202 1.00 59.44 187 GLU A C 1
ATOM 1525 O O . GLU A 1 187 ? 21.008 -20.892 15.171 1.00 59.44 187 GLU A O 1
ATOM 1530 N N . ARG A 1 188 ? 21.955 -19.099 16.129 1.00 61.34 188 ARG A N 1
ATOM 1531 C CA . ARG A 1 188 ? 22.525 -19.859 17.243 1.00 61.34 188 ARG A CA 1
ATOM 1532 C C . ARG A 1 188 ? 21.412 -20.423 18.128 1.00 61.34 188 ARG A C 1
ATOM 1534 O O . ARG A 1 188 ? 21.473 -21.599 18.466 1.00 61.34 188 ARG A O 1
ATOM 1541 N N . LYS A 1 189 ? 20.379 -19.629 18.433 1.00 60.44 189 LYS A N 1
ATOM 1542 C CA . LYS A 1 189 ? 19.196 -20.073 19.192 1.00 60.44 189 LYS A CA 1
ATOM 1543 C C . LYS A 1 189 ? 18.424 -21.178 18.457 1.00 60.44 189 LYS A C 1
ATOM 1545 O O . LYS A 1 189 ? 18.124 -22.195 19.062 1.00 60.44 189 LYS A O 1
ATOM 1550 N N . LEU A 1 190 ? 18.223 -21.038 17.145 1.00 61.22 190 LEU A N 1
ATOM 1551 C CA . LEU A 1 190 ? 17.622 -22.051 16.271 1.00 61.22 190 LEU A CA 1
ATOM 1552 C C . LEU A 1 190 ? 18.414 -23.358 16.268 1.00 61.22 190 LEU A C 1
ATOM 1554 O O . LEU A 1 190 ? 17.830 -24.430 16.326 1.00 61.22 190 LEU A O 1
ATOM 1558 N N . ARG A 1 191 ? 19.748 -23.300 16.203 1.00 63.34 191 ARG A N 1
ATOM 1559 C CA . ARG A 1 191 ? 20.594 -24.505 16.262 1.00 63.34 191 ARG A CA 1
ATOM 1560 C C . ARG A 1 191 ? 20.470 -25.232 17.600 1.00 63.34 191 ARG A C 1
ATOM 1562 O O . ARG A 1 191 ? 20.557 -26.453 17.619 1.00 63.34 191 ARG A O 1
ATOM 1569 N N . LEU A 1 192 ? 20.241 -24.495 18.685 1.00 59.94 192 LEU A N 1
ATOM 1570 C CA . LEU A 1 192 ? 19.984 -25.052 20.016 1.00 59.94 192 LEU A CA 1
ATOM 1571 C C . LEU A 1 192 ? 18.564 -25.638 20.149 1.00 59.94 192 LEU A C 1
ATOM 1573 O O . LEU A 1 192 ? 18.318 -26.417 21.062 1.00 59.94 192 LEU A O 1
ATOM 1577 N N . THR A 1 193 ? 17.656 -25.318 19.224 1.00 55.22 193 THR A N 1
ATOM 1578 C CA . THR A 1 193 ? 16.275 -25.827 19.151 1.00 55.22 193 THR A CA 1
ATOM 1579 C C . THR A 1 193 ? 16.031 -26.695 17.906 1.00 55.22 193 THR A C 1
ATOM 1581 O O . THR A 1 193 ? 14.924 -26.724 17.370 1.00 55.22 193 THR A O 1
ATOM 1584 N N . ASN A 1 194 ? 17.060 -27.395 17.403 1.00 57.53 194 ASN A N 1
ATOM 1585 C CA . ASN A 1 194 ? 16.987 -28.276 16.221 1.00 57.53 194 ASN A CA 1
ATOM 1586 C C . ASN A 1 194 ? 16.403 -27.619 14.950 1.00 57.53 194 ASN A C 1
ATOM 1588 O O . ASN A 1 194 ? 15.762 -28.267 14.127 1.00 57.53 194 ASN A O 1
ATOM 1592 N N . GLY A 1 195 ? 16.648 -26.324 14.763 1.00 53.09 195 GLY A N 1
ATOM 1593 C CA . GLY A 1 195 ? 16.198 -25.544 13.610 1.00 53.09 195 GLY A CA 1
ATOM 1594 C C . GLY A 1 195 ? 14.817 -24.907 13.771 1.00 53.09 195 GLY A C 1
ATOM 1595 O O . GLY A 1 195 ? 14.314 -24.344 12.799 1.00 53.09 195 GLY A O 1
ATOM 1596 N N . HIS A 1 196 ? 14.218 -24.955 14.966 1.00 47.75 196 HIS A N 1
ATOM 1597 C CA . HIS A 1 196 ? 12.846 -24.507 15.197 1.00 47.75 196 HIS A CA 1
ATOM 1598 C C . HIS A 1 196 ? 12.760 -23.135 15.901 1.00 47.75 196 HIS A C 1
ATOM 1600 O O . HIS A 1 196 ? 13.291 -22.992 17.005 1.00 47.75 196 HIS A O 1
ATOM 1606 N N . PRO A 1 197 ? 12.072 -22.120 15.333 1.00 45.75 197 PRO A N 1
ATOM 1607 C CA . PRO A 1 197 ? 11.969 -20.770 15.906 1.00 45.75 197 PRO A CA 1
ATOM 1608 C C . PRO A 1 197 ? 11.074 -20.662 17.149 1.00 45.75 197 PRO A C 1
ATOM 1610 O O . PRO A 1 197 ? 10.041 -20.015 17.102 1.00 45.75 197 PRO A O 1
ATOM 1613 N N . GLY A 1 198 ? 11.491 -21.236 18.283 1.00 46.78 198 GLY A N 1
ATOM 1614 C CA . GLY A 1 198 ? 10.926 -20.873 19.591 1.00 46.78 198 GLY A CA 1
ATOM 1615 C C . GLY A 1 198 ? 9.898 -21.823 20.207 1.00 46.78 198 GLY A C 1
ATOM 1616 O O . GLY A 1 198 ? 9.113 -21.384 21.038 1.00 46.78 198 GLY A O 1
ATOM 1617 N N . VAL A 1 199 ? 9.920 -23.120 19.888 1.00 44.22 199 VAL A N 1
ATOM 1618 C CA . VAL A 1 199 ? 9.317 -24.111 20.790 1.00 44.22 199 VAL A CA 1
ATOM 1619 C C . VAL A 1 199 ? 10.444 -24.792 21.537 1.00 44.22 199 VAL A C 1
ATOM 1621 O O . VAL A 1 199 ? 11.217 -25.557 20.964 1.00 44.22 199 VAL A O 1
ATOM 1624 N N . GLU A 1 200 ? 10.563 -24.455 22.820 1.00 47.09 200 GLU A N 1
ATOM 1625 C CA . GLU A 1 200 ? 11.277 -25.306 23.761 1.00 47.09 200 GLU A CA 1
ATOM 1626 C C . GLU A 1 200 ? 10.644 -26.692 23.664 1.00 47.09 200 GLU A C 1
ATOM 1628 O O . GLU A 1 200 ? 9.443 -26.862 23.891 1.00 47.09 200 GLU A O 1
ATOM 1633 N N . ILE A 1 201 ? 11.431 -27.672 23.231 1.00 45.78 201 ILE A N 1
ATOM 1634 C CA . ILE A 1 201 ? 10.969 -29.048 23.128 1.00 45.78 201 ILE A CA 1
ATOM 1635 C C . ILE A 1 201 ? 10.786 -29.554 24.559 1.00 45.78 201 ILE A C 1
ATOM 1637 O O . ILE A 1 201 ? 11.743 -29.962 25.211 1.00 45.78 201 ILE A O 1
ATOM 1641 N N . ASN A 1 202 ? 9.555 -29.501 25.065 1.00 49.75 202 ASN A N 1
ATOM 1642 C CA . ASN A 1 202 ? 9.212 -30.165 26.309 1.00 49.75 202 ASN A CA 1
ATOM 1643 C C . ASN A 1 202 ? 8.980 -31.647 26.003 1.00 49.75 202 ASN A C 1
ATOM 1645 O O . ASN A 1 202 ? 7.965 -32.030 25.420 1.00 49.75 202 ASN A O 1
ATOM 1649 N N . GLU A 1 203 ? 9.938 -32.495 26.373 1.00 51.50 203 GLU A N 1
ATOM 1650 C CA . GLU A 1 203 ? 9.900 -33.939 26.108 1.00 51.50 203 GLU A CA 1
ATOM 1651 C C . GLU A 1 203 ? 8.628 -34.626 26.646 1.00 51.50 203 GLU A C 1
ATOM 1653 O O . GLU A 1 203 ? 8.227 -35.677 26.139 1.00 51.50 203 GLU A O 1
ATOM 1658 N N . ALA A 1 204 ? 7.968 -34.034 27.649 1.00 54.75 204 ALA A N 1
ATOM 1659 C CA . ALA A 1 204 ? 6.702 -34.517 28.193 1.00 54.75 204 ALA A CA 1
ATOM 1660 C C . ALA A 1 204 ? 5.524 -34.380 27.206 1.00 54.75 204 ALA A C 1
ATOM 1662 O O . ALA A 1 204 ? 4.681 -35.274 27.139 1.00 54.75 204 ALA A O 1
ATOM 1663 N N . ASP A 1 205 ? 5.488 -33.313 26.402 1.00 54.19 205 ASP A N 1
ATOM 1664 C CA . ASP A 1 205 ? 4.406 -33.052 25.440 1.00 54.19 205 ASP A CA 1
ATOM 1665 C C . ASP A 1 205 ? 4.500 -33.966 24.206 1.00 54.19 205 ASP A C 1
ATOM 1667 O O . ASP A 1 205 ? 3.476 -34.390 23.664 1.00 54.19 205 ASP A O 1
ATOM 1671 N N . ILE A 1 206 ? 5.723 -34.361 23.826 1.00 52.31 206 ILE A N 1
ATOM 1672 C CA . ILE A 1 206 ? 5.973 -35.346 22.761 1.00 52.31 206 ILE A CA 1
ATOM 1673 C C . ILE A 1 206 ? 5.470 -36.731 23.178 1.00 52.31 206 ILE A C 1
ATOM 1675 O O . ILE A 1 206 ? 4.827 -37.420 22.386 1.00 52.31 206 ILE A O 1
ATOM 1679 N N . ARG A 1 207 ? 5.699 -37.138 24.437 1.00 56.41 207 ARG A N 1
ATOM 1680 C CA . ARG A 1 207 ? 5.158 -38.406 24.965 1.00 56.41 207 ARG A CA 1
ATOM 1681 C C . ARG A 1 207 ? 3.631 -38.416 25.016 1.00 56.41 207 ARG A C 1
ATOM 1683 O O . ARG A 1 207 ? 3.039 -39.486 24.946 1.00 56.41 207 ARG A O 1
ATOM 1690 N N . ALA A 1 208 ? 3.005 -37.245 25.113 1.00 62.75 208 ALA A N 1
ATOM 1691 C CA . ALA A 1 208 ? 1.556 -37.084 25.088 1.00 62.75 208 ALA A CA 1
ATOM 1692 C C . ALA A 1 208 ? 0.965 -37.003 23.662 1.00 62.75 208 ALA A C 1
ATOM 1694 O O . ALA A 1 208 ? -0.238 -36.786 23.521 1.00 62.75 208 ALA A O 1
ATOM 1695 N N . GLY A 1 209 ? 1.783 -37.157 22.611 1.00 55.72 209 GLY A N 1
ATOM 1696 C CA . GLY A 1 209 ? 1.335 -37.178 21.214 1.00 55.72 209 GLY A CA 1
ATOM 1697 C C . GLY A 1 209 ? 0.921 -35.817 20.647 1.00 55.72 209 GLY A C 1
ATOM 1698 O O . GLY A 1 209 ? 0.312 -35.766 19.580 1.00 55.72 209 GLY A O 1
ATOM 1699 N N . LYS A 1 210 ? 1.234 -34.713 21.335 1.00 53.66 210 LYS A N 1
ATOM 1700 C CA . LYS A 1 210 ? 0.951 -33.356 20.850 1.00 53.66 210 LYS A CA 1
ATOM 1701 C C . LYS A 1 210 ? 2.082 -32.889 19.945 1.00 53.66 210 LYS A C 1
ATOM 1703 O O . LYS A 1 210 ? 3.255 -33.030 20.293 1.00 53.66 210 LYS A O 1
ATOM 1708 N N . SER A 1 211 ? 1.734 -32.338 18.784 1.00 52.03 211 SER A N 1
ATOM 1709 C CA . SER A 1 211 ? 2.734 -31.856 17.840 1.00 52.03 211 SER A CA 1
ATOM 1710 C C . SER A 1 211 ? 3.285 -30.514 18.335 1.00 52.03 211 SER A C 1
ATOM 1712 O O . SER A 1 211 ? 2.515 -29.576 18.556 1.00 52.03 211 SER A O 1
ATOM 1714 N N . PRO A 1 212 ? 4.615 -30.364 18.473 1.00 48.94 212 PRO A N 1
ATOM 1715 C CA . PRO A 1 212 ? 5.242 -29.090 18.842 1.00 48.94 212 PRO A CA 1
ATOM 1716 C C . PRO A 1 212 ? 4.905 -27.935 17.880 1.00 48.94 212 PRO A C 1
ATOM 1718 O O . PRO A 1 212 ? 5.085 -26.769 18.224 1.00 48.94 212 PRO A O 1
ATOM 1721 N N . TYR A 1 213 ? 4.408 -28.264 16.684 1.00 47.91 213 TYR A N 1
ATOM 1722 C CA . TYR A 1 213 ? 4.085 -27.335 15.607 1.00 47.91 213 TYR A CA 1
ATOM 1723 C C . TYR A 1 213 ? 2.670 -26.746 15.703 1.00 47.91 213 TYR A C 1
ATOM 1725 O O . TYR A 1 213 ? 2.399 -25.735 15.058 1.00 47.91 213 TYR A O 1
ATOM 1733 N N . ASP A 1 214 ? 1.781 -27.319 16.523 1.00 54.84 214 ASP A N 1
ATOM 1734 C CA . ASP A 1 214 ? 0.363 -26.924 16.581 1.00 54.84 214 ASP A CA 1
ATOM 1735 C C . ASP A 1 214 ? 0.185 -25.440 16.939 1.00 54.84 214 ASP A C 1
ATOM 1737 O O . ASP A 1 214 ? -0.675 -24.758 16.385 1.00 54.84 214 ASP A O 1
ATOM 1741 N N . LYS A 1 215 ? 1.056 -24.902 17.805 1.00 51.75 215 LYS A N 1
ATOM 1742 C CA . LYS A 1 215 ? 1.045 -23.483 18.198 1.00 51.75 215 LYS A CA 1
ATOM 1743 C C . LYS A 1 215 ? 1.359 -22.534 17.034 1.00 51.75 215 LYS A C 1
ATOM 1745 O O . LYS A 1 215 ? 0.759 -21.469 16.962 1.00 51.75 215 LYS A O 1
ATOM 1750 N N . TYR A 1 216 ? 2.236 -22.924 16.105 1.00 49.81 216 TYR A N 1
ATOM 1751 C CA . TYR A 1 216 ? 2.629 -22.073 14.973 1.00 49.81 216 TYR A CA 1
ATOM 1752 C C . TYR A 1 216 ? 1.528 -21.937 13.940 1.00 49.81 216 TYR A C 1
ATOM 1754 O O . TYR A 1 216 ? 1.272 -20.834 13.469 1.00 49.81 216 TYR A O 1
ATOM 1762 N N . TYR A 1 217 ? 0.866 -23.046 13.612 1.00 52.06 217 TYR A N 1
ATOM 1763 C CA . TYR A 1 217 ? -0.271 -23.015 12.701 1.00 52.06 217 TYR A CA 1
ATOM 1764 C C . TYR A 1 217 ? -1.369 -22.112 13.271 1.00 52.06 217 TYR A C 1
ATOM 1766 O O . TYR A 1 217 ? -1.832 -21.200 12.593 1.00 52.06 217 TYR A O 1
ATOM 1774 N N . ILE A 1 218 ? -1.669 -22.250 14.566 1.00 53.72 218 ILE A N 1
ATOM 1775 C CA . ILE A 1 218 ? -2.671 -21.424 15.250 1.00 53.72 218 ILE A CA 1
ATOM 1776 C C . ILE A 1 218 ? -2.286 -19.931 15.262 1.00 53.72 218 ILE A C 1
ATOM 1778 O O . ILE A 1 218 ? -3.133 -19.088 14.969 1.00 53.72 218 ILE A O 1
ATOM 1782 N N . GLU A 1 219 ? -1.025 -19.583 15.545 1.00 48.75 219 GLU A N 1
ATOM 1783 C CA . GLU A 1 219 ? -0.543 -18.188 15.538 1.00 48.75 219 GLU A CA 1
ATOM 1784 C C . GLU A 1 219 ? -0.495 -17.566 14.132 1.00 48.75 219 GLU A C 1
ATOM 1786 O O . GLU A 1 219 ? -0.645 -16.352 13.984 1.00 48.75 219 GLU A O 1
ATOM 1791 N N . GLN A 1 220 ? -0.326 -18.385 13.092 1.00 48.91 220 GLN A N 1
ATOM 1792 C CA . GLN A 1 220 ? -0.358 -17.960 11.689 1.00 48.91 220 GLN A CA 1
ATOM 1793 C C . GLN A 1 220 ? -1.770 -17.995 11.076 1.00 48.91 220 GLN A C 1
ATOM 1795 O O . GLN A 1 220 ? -1.944 -17.582 9.929 1.00 48.91 220 GLN A O 1
ATOM 1800 N N . GLY A 1 221 ? -2.786 -18.421 11.837 1.00 41.53 221 GLY A N 1
ATOM 1801 C CA . GLY A 1 221 ? -4.167 -18.562 11.363 1.00 41.53 221 GLY A CA 1
ATOM 1802 C C . GLY A 1 221 ? -4.380 -19.746 10.411 1.00 41.53 221 GLY A C 1
ATOM 1803 O O . GLY A 1 221 ? -5.386 -19.796 9.705 1.00 41.53 221 GLY A O 1
ATOM 1804 N N . GLU A 1 222 ? -3.439 -20.687 10.380 1.00 43.31 222 GLU A N 1
ATOM 1805 C CA . GLU A 1 222 ? -3.487 -21.921 9.604 1.00 43.31 222 GLU A CA 1
ATOM 1806 C C . GLU A 1 222 ? -4.000 -23.088 10.469 1.00 43.31 222 GLU A C 1
ATOM 1808 O O . GLU A 1 222 ? -3.813 -23.133 11.685 1.00 43.31 222 GLU A O 1
ATOM 1813 N N . ILE A 1 223 ? -4.674 -24.059 9.848 1.00 50.34 223 ILE A N 1
ATOM 1814 C CA . ILE A 1 223 ? -5.101 -25.284 10.537 1.00 50.34 223 ILE A CA 1
ATOM 1815 C C . ILE A 1 223 ? -3.898 -26.235 10.561 1.00 50.34 223 ILE A C 1
ATOM 1817 O O . ILE A 1 223 ? -3.368 -26.531 9.485 1.00 50.34 223 ILE A O 1
ATOM 1821 N N . PRO A 1 224 ? -3.458 -26.727 11.735 1.00 46.72 224 PRO A N 1
ATOM 1822 C CA . PRO A 1 224 ? -2.343 -27.657 11.791 1.00 46.72 224 PRO A CA 1
ATOM 1823 C C . PRO A 1 224 ? -2.662 -28.938 11.006 1.00 46.72 224 PRO A C 1
ATOM 1825 O O . PRO A 1 224 ? -3.801 -29.420 11.042 1.00 46.72 224 PRO A O 1
ATOM 1828 N N . PRO A 1 225 ? -1.682 -29.511 10.286 1.00 47.38 225 PRO A N 1
ATOM 1829 C CA . PRO A 1 225 ? -1.856 -30.788 9.616 1.00 47.38 225 PRO A CA 1
ATOM 1830 C C . PRO A 1 225 ? -2.197 -31.863 10.652 1.00 47.38 225 PRO A C 1
ATOM 1832 O O . PRO A 1 225 ? -1.614 -31.895 11.734 1.00 47.38 225 PRO A O 1
ATOM 1835 N N . ILE A 1 226 ? -3.144 -32.747 10.322 1.00 49.09 226 ILE A N 1
ATOM 1836 C CA . ILE A 1 226 ? -3.576 -33.830 11.213 1.00 49.09 226 ILE A CA 1
ATOM 1837 C C . ILE A 1 226 ? -2.358 -34.689 11.556 1.00 49.09 226 ILE A C 1
ATOM 1839 O O . ILE A 1 226 ? -1.836 -35.420 10.712 1.00 49.09 226 ILE A O 1
ATOM 1843 N N . THR A 1 227 ? -1.910 -34.610 12.805 1.00 47.38 227 THR A N 1
ATOM 1844 C CA . THR A 1 227 ? -0.851 -35.466 13.328 1.00 47.38 227 THR A CA 1
ATOM 1845 C C . THR A 1 227 ? -1.404 -36.886 13.403 1.00 47.38 227 THR A C 1
ATOM 1847 O O . THR A 1 227 ? -2.175 -37.216 14.303 1.00 47.38 227 THR A O 1
ATOM 1850 N N . VAL A 1 228 ? -1.059 -37.735 12.431 1.00 42.34 228 VAL A N 1
ATOM 1851 C CA . VAL A 1 228 ? -1.441 -39.155 12.420 1.00 42.34 228 VAL A CA 1
ATOM 1852 C C . VAL A 1 228 ? -0.605 -39.899 13.466 1.00 42.34 228 VAL A C 1
ATOM 1854 O O . VAL A 1 228 ? 0.340 -40.616 13.154 1.00 42.34 228 VAL A O 1
ATOM 1857 N N . GLY A 1 229 ? -0.940 -39.696 14.738 1.00 38.94 229 GLY A N 1
ATOM 1858 C CA . GLY A 1 229 ? -0.582 -40.593 15.827 1.00 38.94 229 GLY A CA 1
ATOM 1859 C C . GLY A 1 229 ? -1.649 -41.677 15.910 1.00 38.94 229 GLY A C 1
ATOM 1860 O O . GLY A 1 229 ? -2.802 -41.384 16.210 1.00 38.94 229 GLY A O 1
ATOM 1861 N N . HIS A 1 230 ? -1.279 -42.914 15.583 1.00 34.56 230 HIS A N 1
ATOM 1862 C CA . HIS A 1 230 ? -2.116 -44.109 15.688 1.00 34.56 230 HIS A CA 1
ATOM 1863 C C . HIS A 1 230 ? -2.903 -44.156 17.014 1.00 34.56 230 HIS A C 1
ATOM 1865 O O . HIS A 1 230 ? -2.358 -44.528 18.046 1.00 34.56 230 HIS A O 1
ATOM 1871 N N . ASN A 1 231 ? -4.208 -43.896 16.957 1.00 32.53 231 ASN A N 1
ATOM 1872 C CA . ASN A 1 231 ? -5.173 -44.632 17.765 1.00 32.53 231 ASN A CA 1
ATOM 1873 C C . ASN A 1 231 ? -5.856 -45.611 16.819 1.00 32.53 231 ASN A C 1
ATOM 1875 O O . ASN A 1 231 ? -6.960 -45.372 16.334 1.00 32.53 231 ASN A O 1
ATOM 1879 N N . VAL A 1 232 ? -5.164 -46.716 16.533 1.00 32.56 232 VAL A N 1
ATOM 1880 C CA . VAL A 1 232 ? -5.851 -47.933 16.107 1.00 32.56 232 VAL A CA 1
ATOM 1881 C C . VAL A 1 232 ? -6.635 -48.366 17.335 1.00 32.56 232 VAL A C 1
ATOM 1883 O O . VAL A 1 232 ? -6.110 -49.031 18.225 1.00 32.56 232 VAL A O 1
ATOM 1886 N N . GLN A 1 233 ? -7.878 -47.900 17.428 1.00 31.98 233 GLN A N 1
ATOM 1887 C CA . GLN A 1 233 ? -8.872 -48.614 18.203 1.00 31.98 233 GLN A CA 1
ATOM 1888 C C . GLN A 1 233 ? -8.889 -50.023 17.618 1.00 31.98 233 GLN A C 1
ATOM 1890 O O . GLN A 1 233 ? -9.208 -50.216 16.446 1.00 31.98 233 GLN A O 1
ATOM 1895 N N . GLN A 1 234 ? -8.436 -50.989 18.414 1.00 31.44 234 GLN A N 1
ATOM 1896 C CA . GLN A 1 234 ? -8.745 -52.387 18.182 1.00 31.44 234 GLN A CA 1
ATOM 1897 C C . GLN A 1 234 ? -10.270 -52.485 18.155 1.00 31.44 234 GLN A C 1
ATOM 1899 O O . GLN A 1 234 ? -10.921 -52.458 19.197 1.00 31.44 234 GLN A O 1
ATOM 1904 N N . GLU A 1 235 ? -10.836 -52.549 16.953 1.00 33.25 235 GLU A N 1
ATOM 1905 C CA . GLU A 1 235 ? -12.150 -53.129 16.741 1.00 33.25 235 GLU A CA 1
ATOM 1906 C C . GLU A 1 235 ? -12.056 -54.583 17.206 1.00 33.25 235 GLU A C 1
ATOM 1908 O O . GLU A 1 235 ? -11.480 -55.449 16.545 1.00 33.25 235 GLU A O 1
ATOM 1913 N N . SER A 1 236 ? -12.568 -54.840 18.405 1.00 32.31 236 SER A N 1
ATOM 1914 C CA . SER A 1 236 ? -12.848 -56.181 18.886 1.00 32.31 236 SER A CA 1
ATOM 1915 C C . SER A 1 236 ? -13.954 -56.778 18.019 1.00 32.31 236 SER A C 1
ATOM 1917 O O . SER A 1 236 ? -15.135 -56.499 18.226 1.00 32.31 236 SER A O 1
ATOM 1919 N N . TYR A 1 237 ? -13.563 -57.596 17.045 1.00 36.59 237 TYR A N 1
ATOM 1920 C CA . TYR A 1 237 ? -14.427 -58.621 16.476 1.00 36.59 237 TYR A CA 1
ATOM 1921 C C . TYR A 1 237 ? -14.321 -59.892 17.322 1.00 36.59 237 TYR A C 1
ATOM 1923 O O . TYR A 1 237 ? -13.361 -60.651 17.174 1.00 36.59 237 TYR A O 1
ATOM 1931 N N . SER A 1 238 ? -15.339 -60.098 18.165 1.00 36.75 238 SER A N 1
ATOM 1932 C CA . SER A 1 238 ? -15.918 -61.351 18.709 1.00 36.75 238 SER A CA 1
ATOM 1933 C C . SER A 1 238 ? -16.274 -61.198 20.181 1.00 36.75 238 SER A C 1
ATOM 1935 O O . SER A 1 238 ? -15.349 -60.967 20.988 1.00 36.75 238 SER A O 1
#

Radius of gyration: 24.34 Å; Cα contacts (8 Å, |Δi|>4): 195; chains: 1; bounding box: 54×83×48 Å

Organism: Pneumocystis carinii (strain B80) (NCBI:txid1408658)

pLDDT: mean 79.1, std 18.39, range [31.44, 97.0]